Protein AF-A0A1E5NXI5-F1 (afdb_monomer)

Radius of gyration: 35.33 Å; Cα contacts (8 Å, |Δi|>4): 122; chains: 1; bounding box: 63×73×101 Å

Secondary structure (DSSP, 8-state):
---HHHHHHHHHHHHHHHHHHHHHGGG---GGGS-HHHHHHHHHHHHHHHHHHHSHHHHTTSS-HHHHHHHHHHHHHHHHHHHHHHHHHHHTS-SS--SHHHHHHHHHHHHHHHHHHHHHHHHHHHHHHHHHHHHHHHHHHHHHHHHHHHHHHHHHHHHHHHHHHHHHHHHHHHHHHHT-HHHHHHHHHHHHHHHHHHHHHHS------

pLDDT: mean 78.84, std 15.39, range [29.53, 98.19]

Sequence (209 aa):
MLWAAGAVVARKNDRTRLRRLRDARPHYVLAADLAEDAGQLLARASTAASAVLRSAVHKEDLVDRQRNEASLPVQEWEIAAGLREYSRLVQAEPKEAEGEKVVALLDSRRRALALSLAGIERRVIALETYAAQIKEADRQYAELRQIQQLADGSNDVLELLARTARDDLAVAEIEGMTGEAAAVSASFTAALESAKEAAVIALPARKTA

Mean predicted aligned error: 13.42 Å

Structure (mmCIF, N/CA/C/O backbone):
data_AF-A0A1E5NXI5-F1
#
_entry.id   AF-A0A1E5NXI5-F1
#
loop_
_atom_site.group_PDB
_atom_site.id
_atom_site.type_symbol
_atom_site.label_atom_id
_atom_site.label_alt_id
_atom_site.label_comp_id
_atom_site.label_asym_id
_atom_site.label_entity_id
_atom_site.label_seq_id
_atom_site.pdbx_PDB_ins_code
_atom_site.Cartn_x
_atom_site.Cartn_y
_atom_site.Cartn_z
_atom_site.occupancy
_atom_site.B_iso_or_equiv
_atom_site.auth_seq_id
_atom_site.auth_comp_id
_atom_site.auth_asym_id
_atom_site.auth_atom_id
_atom_site.pdbx_PDB_model_num
ATOM 1 N N . MET A 1 1 ? 26.543 -54.173 -13.950 1.00 40.72 1 MET A N 1
ATOM 2 C CA . MET A 1 1 ? 26.350 -52.936 -14.745 1.00 40.72 1 MET A CA 1
ATOM 3 C C . MET A 1 1 ? 24.968 -52.322 -14.471 1.00 40.72 1 MET A C 1
ATOM 5 O O . MET A 1 1 ? 24.087 -52.429 -15.309 1.00 40.72 1 MET A O 1
ATOM 9 N N . LEU A 1 2 ? 24.739 -51.696 -13.308 1.00 40.56 2 LEU A N 1
ATOM 10 C CA . LEU A 1 2 ? 23.429 -51.115 -12.940 1.00 40.56 2 LEU A CA 1
ATOM 11 C C . LEU A 1 2 ? 23.593 -49.797 -12.152 1.00 40.56 2 LEU A C 1
ATOM 13 O O . LEU A 1 2 ? 23.068 -49.641 -11.062 1.00 40.56 2 LEU A O 1
ATOM 17 N N . TRP A 1 3 ? 24.348 -48.839 -12.698 1.00 29.53 3 TRP A N 1
ATOM 18 C CA . TRP A 1 3 ? 24.465 -47.477 -12.134 1.00 29.53 3 TRP A CA 1
ATOM 19 C C . TRP A 1 3 ? 24.069 -46.362 -13.119 1.00 29.53 3 TRP A C 1
ATOM 21 O O . TRP A 1 3 ? 24.176 -45.181 -12.806 1.00 29.53 3 TRP A O 1
ATOM 31 N N . ALA A 1 4 ? 23.552 -46.708 -14.303 1.00 38.94 4 ALA A N 1
ATOM 32 C CA . ALA A 1 4 ? 23.154 -45.714 -15.304 1.00 38.94 4 ALA A CA 1
ATOM 33 C C . ALA A 1 4 ? 21.710 -45.196 -15.124 1.00 38.94 4 ALA A C 1
ATOM 35 O O . ALA A 1 4 ? 21.417 -44.062 -15.497 1.00 38.94 4 ALA A O 1
ATOM 36 N N . ALA A 1 5 ? 20.805 -45.976 -14.517 1.00 39.09 5 ALA A N 1
ATOM 37 C CA . ALA A 1 5 ? 19.395 -45.589 -14.396 1.00 39.09 5 ALA A CA 1
ATOM 38 C C . ALA A 1 5 ? 19.167 -44.455 -13.372 1.00 39.09 5 ALA A C 1
ATOM 40 O O . ALA A 1 5 ? 18.409 -43.527 -13.649 1.00 39.09 5 ALA A O 1
ATOM 41 N N . GLY A 1 6 ? 19.874 -44.470 -12.234 1.00 36.12 6 GLY A N 1
ATOM 42 C CA . GLY A 1 6 ? 19.732 -43.455 -11.178 1.00 36.12 6 GLY A CA 1
ATOM 43 C C . GLY A 1 6 ? 20.220 -42.063 -11.595 1.00 36.12 6 GLY A C 1
ATOM 44 O O . GLY A 1 6 ? 19.524 -41.073 -11.379 1.00 36.12 6 GLY A O 1
ATOM 45 N N . ALA A 1 7 ? 21.366 -41.983 -12.282 1.00 43.44 7 ALA A N 1
ATOM 46 C CA . ALA A 1 7 ? 21.903 -40.715 -12.780 1.00 43.44 7 ALA A CA 1
ATOM 47 C C . ALA A 1 7 ? 21.051 -40.127 -13.919 1.00 43.44 7 ALA A C 1
ATOM 49 O O . ALA A 1 7 ? 20.859 -38.916 -13.981 1.00 43.44 7 ALA A O 1
ATOM 50 N N . VAL A 1 8 ? 20.492 -40.964 -14.803 1.00 46.31 8 VAL A N 1
ATOM 51 C CA . VAL A 1 8 ? 19.608 -40.505 -15.889 1.00 46.31 8 VAL A CA 1
ATOM 52 C C . VAL A 1 8 ? 18.259 -40.031 -15.347 1.00 46.31 8 VAL A C 1
ATOM 54 O O . VAL A 1 8 ? 17.771 -39.001 -15.804 1.00 46.31 8 VAL A O 1
ATOM 57 N N . VAL A 1 9 ? 17.673 -40.710 -14.354 1.00 43.59 9 VAL A N 1
ATOM 58 C CA . VAL A 1 9 ? 16.407 -40.287 -13.726 1.00 43.59 9 VAL A CA 1
ATOM 59 C C . VAL A 1 9 ? 16.588 -39.002 -12.913 1.00 43.59 9 VAL A C 1
ATOM 61 O O . VAL A 1 9 ? 15.798 -38.079 -13.098 1.00 43.59 9 VAL A O 1
ATOM 64 N N . ALA A 1 10 ? 17.655 -38.872 -12.115 1.00 49.28 10 ALA A N 1
ATOM 65 C CA . ALA A 1 10 ? 17.969 -37.631 -11.398 1.00 49.28 10 ALA A CA 1
ATOM 66 C C . ALA A 1 10 ? 18.216 -36.457 -12.366 1.00 49.28 10 ALA A C 1
ATOM 68 O O . ALA A 1 10 ? 17.617 -35.393 -12.228 1.00 49.28 10 ALA A O 1
ATOM 69 N N . ARG A 1 11 ? 18.998 -36.679 -13.433 1.00 49.66 11 ARG A N 1
ATOM 70 C CA . ARG A 1 11 ? 19.289 -35.669 -14.465 1.00 49.66 11 ARG A CA 1
ATOM 71 C C . ARG A 1 11 ? 18.063 -35.313 -15.310 1.00 49.66 11 ARG A C 1
ATOM 73 O O . ARG A 1 11 ? 17.937 -34.176 -15.757 1.00 49.66 11 ARG A O 1
ATOM 80 N N . LYS A 1 12 ? 17.146 -36.257 -15.545 1.00 53.41 12 LYS A N 1
ATOM 81 C CA . LYS A 1 12 ? 15.867 -36.009 -16.231 1.00 53.41 12 LYS A CA 1
ATOM 82 C C . LYS A 1 12 ? 14.913 -35.230 -15.326 1.00 53.41 12 LYS A C 1
ATOM 84 O O . LYS A 1 12 ? 14.258 -34.319 -15.818 1.00 53.41 12 LYS A O 1
ATOM 89 N N . ASN A 1 13 ? 14.890 -35.522 -14.026 1.00 60.50 13 ASN A N 1
ATOM 90 C CA . ASN A 1 13 ? 14.102 -34.782 -13.042 1.00 60.50 13 ASN A CA 1
ATOM 91 C C . ASN A 1 13 ? 14.603 -33.334 -12.896 1.00 60.50 13 ASN A C 1
ATOM 93 O O . ASN A 1 13 ? 13.799 -32.406 -12.949 1.00 60.50 13 ASN A O 1
ATOM 97 N N . ASP A 1 14 ? 15.923 -33.129 -12.871 1.00 62.72 14 ASP A N 1
ATOM 98 C CA . ASP A 1 14 ? 16.539 -31.797 -12.902 1.00 62.72 14 ASP A CA 1
ATOM 99 C C . ASP A 1 14 ? 16.240 -31.049 -14.198 1.00 62.72 14 ASP A C 1
ATOM 101 O O . ASP A 1 14 ? 15.861 -29.884 -14.162 1.00 62.72 14 ASP A O 1
ATOM 105 N N . ARG A 1 15 ? 16.326 -31.699 -15.365 1.00 66.69 15 ARG A N 1
ATOM 106 C CA . ARG A 1 15 ? 15.975 -31.053 -16.643 1.00 66.69 15 ARG A CA 1
ATOM 107 C C . ARG A 1 15 ? 14.499 -30.688 -16.722 1.00 66.69 15 ARG A C 1
ATOM 109 O O . ARG A 1 15 ? 14.179 -29.635 -17.263 1.00 66.69 15 ARG A O 1
ATOM 116 N N . THR A 1 16 ? 13.606 -31.523 -16.196 1.00 69.69 16 THR A N 1
ATOM 117 C CA . THR A 1 16 ? 12.171 -31.218 -16.130 1.00 69.69 16 THR A CA 1
ATOM 118 C C . THR A 1 16 ? 11.894 -30.094 -15.133 1.00 69.69 16 THR A C 1
ATOM 120 O O . THR A 1 16 ? 11.090 -29.215 -15.428 1.00 69.69 16 THR A O 1
ATOM 123 N N . ARG A 1 17 ? 12.595 -30.055 -13.994 1.00 66.94 17 ARG A N 1
ATOM 124 C CA . ARG A 1 17 ? 12.507 -28.970 -13.006 1.00 66.94 17 ARG A CA 1
ATOM 125 C C . ARG A 1 17 ? 13.041 -27.649 -13.561 1.00 66.94 17 ARG A C 1
ATOM 127 O O . ARG A 1 17 ? 12.359 -26.638 -13.463 1.00 66.94 17 ARG A O 1
ATOM 134 N N . LEU A 1 18 ? 14.205 -27.666 -14.208 1.00 71.19 18 LEU A N 1
ATOM 135 C CA . LEU A 1 18 ? 14.794 -26.511 -14.890 1.00 71.19 18 LEU A CA 1
ATOM 136 C C . LEU A 1 18 ? 13.919 -26.032 -16.051 1.00 71.19 18 LEU A C 1
ATOM 138 O O . LEU A 1 18 ? 13.777 -24.830 -16.241 1.00 71.19 18 LEU A O 1
ATOM 142 N N . ARG A 1 19 ? 13.292 -26.951 -16.799 1.00 71.75 19 ARG A N 1
ATOM 143 C CA . ARG A 1 19 ? 12.284 -26.609 -17.813 1.00 71.75 19 ARG A CA 1
ATOM 144 C C . ARG A 1 19 ? 11.081 -25.920 -17.192 1.00 71.75 19 ARG A C 1
ATOM 146 O O . ARG A 1 19 ? 10.778 -24.821 -17.610 1.00 71.75 19 ARG A O 1
ATOM 153 N N . ARG A 1 20 ? 10.483 -26.476 -16.136 1.00 72.69 20 ARG A N 1
ATOM 154 C CA . ARG A 1 20 ? 9.357 -25.837 -15.434 1.00 72.69 20 ARG A CA 1
ATOM 155 C C . ARG A 1 20 ? 9.712 -24.459 -14.882 1.00 72.69 20 ARG A C 1
ATOM 157 O O . ARG A 1 20 ? 8.907 -23.550 -15.000 1.00 72.69 20 ARG A O 1
ATOM 164 N N . LEU A 1 21 ? 10.911 -24.282 -14.323 1.00 70.12 21 LEU A N 1
ATOM 165 C CA . LEU A 1 21 ? 11.397 -22.968 -13.886 1.00 70.12 21 LEU A CA 1
ATOM 166 C C . LEU A 1 21 ? 11.557 -22.005 -15.068 1.00 70.12 21 LEU A C 1
ATOM 168 O O . LEU A 1 21 ? 11.196 -20.839 -14.967 1.00 70.12 21 LEU A O 1
ATOM 172 N N . ARG A 1 22 ? 12.047 -22.494 -16.211 1.00 66.81 22 ARG A N 1
ATOM 173 C CA . ARG A 1 22 ? 12.188 -21.705 -17.439 1.00 66.81 22 ARG A CA 1
ATOM 174 C C . ARG A 1 22 ? 10.839 -21.356 -18.075 1.00 66.81 22 ARG A C 1
ATOM 176 O O . ARG A 1 22 ? 10.685 -20.241 -18.553 1.00 66.81 22 ARG A O 1
ATOM 183 N N . ASP A 1 23 ? 9.874 -22.262 -18.033 1.00 74.56 23 ASP A N 1
ATOM 184 C CA . ASP A 1 23 ? 8.511 -22.059 -18.533 1.00 74.56 23 ASP A CA 1
ATOM 185 C C . ASP A 1 23 ? 7.724 -21.126 -17.596 1.00 74.56 23 ASP A C 1
ATOM 187 O O . ASP A 1 23 ? 6.914 -20.317 -18.039 1.00 74.56 23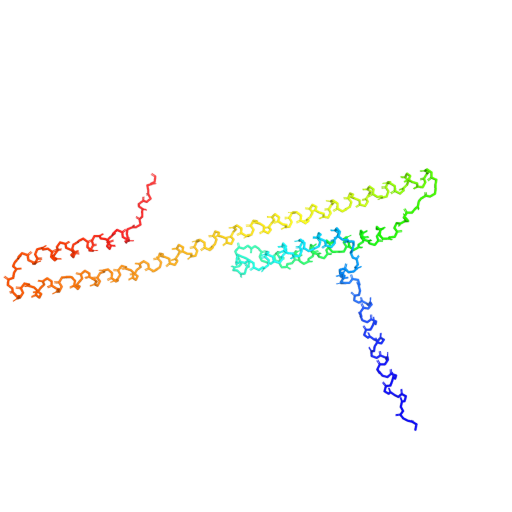 ASP A O 1
ATOM 191 N N . ALA A 1 24 ? 8.019 -21.176 -16.292 1.00 70.75 24 ALA A N 1
ATOM 192 C CA . ALA A 1 24 ? 7.489 -20.255 -15.294 1.00 70.75 24 ALA A CA 1
ATOM 193 C C . ALA A 1 24 ? 8.203 -18.892 -15.295 1.00 70.75 24 ALA A C 1
ATOM 195 O O . ALA A 1 24 ? 7.647 -17.934 -14.769 1.00 70.75 24 ALA A O 1
ATOM 196 N N . ARG A 1 25 ? 9.391 -18.769 -15.908 1.00 70.69 25 ARG A N 1
ATOM 197 C CA . ARG A 1 25 ? 10.210 -17.542 -15.940 1.00 70.69 25 ARG A CA 1
ATOM 198 C C . ARG A 1 25 ? 9.456 -16.266 -16.327 1.00 70.69 25 ARG A C 1
ATOM 200 O O . ARG A 1 25 ? 9.748 -15.233 -15.720 1.00 70.69 25 ARG A O 1
ATOM 207 N N . PRO A 1 26 ? 8.511 -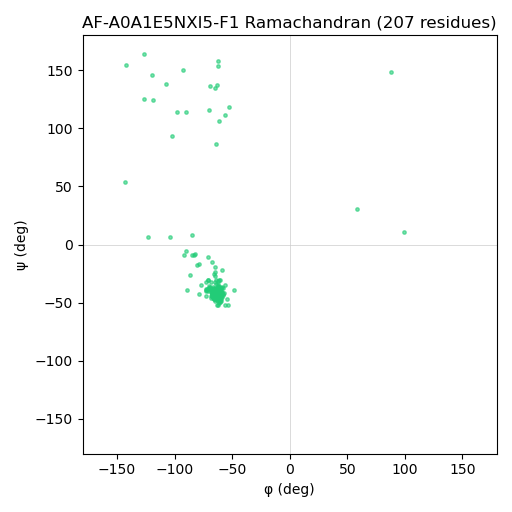16.287 -17.287 1.00 75.50 26 PRO A N 1
ATOM 208 C CA . PRO A 1 26 ? 7.726 -15.107 -17.631 1.00 75.50 26 PRO A CA 1
ATOM 209 C C . PRO A 1 26 ? 6.815 -14.616 -16.504 1.00 75.50 26 PRO A C 1
ATOM 211 O O . PRO A 1 26 ? 6.432 -13.453 -16.552 1.00 75.50 26 PRO A O 1
ATOM 214 N N . HIS A 1 27 ? 6.510 -15.462 -15.513 1.00 76.31 27 HIS A N 1
ATOM 215 C CA . HIS A 1 27 ? 5.497 -15.273 -14.467 1.00 76.31 27 HIS A CA 1
ATOM 216 C C . HIS A 1 27 ? 6.078 -14.894 -13.097 1.00 76.31 27 HIS A C 1
ATOM 218 O O . HIS A 1 27 ? 5.351 -14.846 -12.111 1.00 76.31 27 HIS A O 1
ATOM 224 N N . TYR A 1 28 ? 7.386 -14.642 -13.008 1.00 78.75 28 TYR A N 1
ATOM 225 C CA . TYR A 1 28 ? 8.002 -14.112 -11.795 1.00 78.75 28 TYR A CA 1
ATOM 226 C C . TYR A 1 28 ? 9.100 -13.096 -12.127 1.00 78.75 28 TYR A C 1
ATOM 228 O O . TYR A 1 28 ? 9.705 -13.118 -13.206 1.00 78.75 28 TYR A O 1
ATOM 236 N N . VAL A 1 29 ? 9.347 -12.188 -11.186 1.00 87.25 29 VAL A N 1
ATOM 237 C CA . VAL A 1 29 ? 10.423 -11.194 -11.237 1.00 87.25 29 VAL A CA 1
ATOM 238 C C . VAL A 1 29 ? 11.330 -11.449 -10.042 1.00 87.25 29 VAL A C 1
ATOM 240 O O . VAL A 1 29 ? 10.857 -11.514 -8.911 1.00 87.25 29 VAL A O 1
ATOM 243 N N . LEU A 1 30 ? 12.620 -11.660 -10.295 1.00 87.06 30 LEU A N 1
ATOM 244 C CA . LEU A 1 30 ? 13.616 -11.812 -9.238 1.00 87.06 30 LEU A CA 1
ATOM 245 C C . LEU A 1 30 ? 14.244 -10.454 -8.934 1.00 87.06 30 LEU A C 1
ATOM 247 O O . LEU A 1 30 ? 14.411 -9.642 -9.837 1.00 87.06 30 LEU A O 1
ATOM 251 N N . ALA A 1 31 ? 14.684 -10.237 -7.694 1.00 84.94 31 ALA A N 1
ATOM 252 C CA . ALA A 1 31 ? 15.428 -9.026 -7.336 1.00 84.94 31 ALA A CA 1
ATOM 253 C C . ALA A 1 31 ? 16.681 -8.831 -8.215 1.00 84.94 31 ALA A C 1
ATOM 255 O O . ALA A 1 31 ? 16.998 -7.715 -8.598 1.00 84.94 31 ALA A O 1
ATOM 256 N N . ALA A 1 32 ? 17.339 -9.927 -8.610 1.00 87.69 32 ALA A N 1
ATOM 257 C CA . ALA A 1 32 ? 18.486 -9.903 -9.521 1.00 87.69 32 ALA A CA 1
ATOM 258 C C . ALA A 1 32 ? 18.143 -9.465 -10.961 1.00 87.69 32 ALA A C 1
ATOM 260 O O . ALA A 1 32 ? 19.046 -9.154 -11.733 1.00 87.69 32 ALA A O 1
ATOM 261 N N . ASP A 1 33 ? 16.860 -9.451 -11.334 1.00 89.19 33 ASP A N 1
ATOM 262 C CA . ASP A 1 33 ? 16.406 -8.962 -12.639 1.00 89.19 33 ASP A CA 1
ATOM 263 C C . ASP A 1 33 ? 16.245 -7.437 -12.671 1.00 89.19 33 ASP A C 1
ATOM 265 O O . ASP A 1 33 ? 15.959 -6.875 -13.729 1.00 89.19 33 ASP A O 1
ATOM 269 N N . LEU A 1 34 ? 16.353 -6.782 -11.513 1.00 95.00 34 LEU A N 1
ATOM 270 C CA . LEU A 1 34 ? 16.028 -5.377 -11.343 1.00 95.00 34 LEU A CA 1
ATOM 271 C C . LEU A 1 34 ? 17.296 -4.547 -11.164 1.00 95.00 34 LEU A C 1
ATOM 273 O O . LEU A 1 34 ? 18.220 -4.927 -10.445 1.00 95.00 34 LEU A O 1
ATOM 277 N N . ALA A 1 35 ? 17.316 -3.388 -11.815 1.00 94.25 35 ALA A N 1
ATOM 278 C CA . ALA A 1 35 ? 18.188 -2.298 -11.416 1.00 94.25 35 ALA A CA 1
ATOM 279 C C . ALA A 1 35 ? 17.816 -1.846 -9.993 1.00 94.25 35 ALA A C 1
ATOM 281 O O . ALA A 1 35 ? 16.713 -2.110 -9.510 1.00 94.25 35 ALA A O 1
ATOM 282 N N . GLU A 1 36 ? 18.747 -1.200 -9.299 1.00 93.25 36 GLU A N 1
ATOM 283 C CA . GLU A 1 36 ? 18.575 -0.854 -7.886 1.00 93.25 36 GLU A CA 1
ATOM 284 C C . GLU A 1 36 ? 17.352 0.046 -7.640 1.00 93.25 36 GLU A C 1
ATOM 286 O O . GLU A 1 36 ? 16.521 -0.249 -6.780 1.00 93.25 36 GLU A O 1
ATOM 291 N N . ASP A 1 37 ? 17.198 1.091 -8.450 1.00 92.94 37 ASP A N 1
ATOM 292 C CA . ASP A 1 37 ? 16.060 2.014 -8.441 1.00 92.94 37 ASP A CA 1
ATOM 293 C C . ASP A 1 37 ? 14.726 1.301 -8.722 1.00 92.94 37 ASP A C 1
ATOM 295 O O . ASP A 1 37 ? 13.729 1.499 -8.022 1.00 92.94 37 ASP A O 1
ATOM 299 N N . ALA A 1 38 ? 14.722 0.393 -9.695 1.00 95.88 38 ALA A N 1
ATOM 300 C CA . ALA A 1 38 ? 13.573 -0.434 -10.021 1.00 95.88 38 ALA A CA 1
ATOM 301 C C . ALA A 1 38 ? 13.204 -1.388 -8.870 1.00 95.88 38 ALA A C 1
ATOM 303 O O . ALA A 1 38 ? 12.025 -1.566 -8.561 1.00 95.88 38 ALA A O 1
ATOM 304 N N . GLY A 1 39 ? 14.198 -1.966 -8.193 1.00 96.62 39 GLY A N 1
ATOM 305 C CA . GLY A 1 39 ? 13.996 -2.804 -7.012 1.00 96.62 39 GLY A CA 1
ATOM 306 C C . GLY A 1 39 ? 13.317 -2.049 -5.869 1.00 96.62 39 GLY A C 1
ATOM 307 O O . GLY A 1 39 ? 12.377 -2.565 -5.259 1.00 96.62 39 GLY A O 1
ATOM 308 N N . GLN A 1 40 ? 13.733 -0.805 -5.619 1.00 96.88 40 GLN A N 1
ATOM 309 C CA . GLN A 1 40 ? 13.131 0.053 -4.594 1.00 96.88 40 GLN A CA 1
ATOM 310 C C . GLN A 1 40 ? 11.664 0.386 -4.907 1.00 96.88 40 GLN A C 1
ATOM 312 O O . GLN A 1 40 ? 10.812 0.309 -4.017 1.00 96.88 40 GLN A O 1
ATOM 317 N N . LEU A 1 41 ? 11.339 0.701 -6.167 1.00 97.50 41 LEU A N 1
ATOM 318 C CA . LEU A 1 41 ? 9.957 0.961 -6.588 1.00 97.50 41 LEU A CA 1
ATOM 319 C C . LEU A 1 41 ? 9.055 -0.267 -6.434 1.00 97.50 41 LEU A C 1
ATOM 321 O O . LEU A 1 41 ? 7.919 -0.132 -5.975 1.00 97.50 41 LEU A O 1
ATOM 325 N N . LEU A 1 42 ? 9.550 -1.462 -6.772 1.00 97.25 42 LEU A N 1
ATOM 326 C CA . LEU A 1 42 ? 8.775 -2.688 -6.590 1.00 97.25 42 LEU A CA 1
ATOM 327 C C . LEU A 1 42 ? 8.499 -2.955 -5.105 1.00 97.25 42 LEU A C 1
ATOM 329 O O . LEU A 1 42 ? 7.363 -3.239 -4.738 1.00 97.25 42 LEU A O 1
ATOM 333 N N . ALA A 1 43 ? 9.505 -2.800 -4.239 1.00 96.62 43 ALA A N 1
ATOM 334 C CA . ALA A 1 43 ? 9.340 -3.000 -2.799 1.00 96.62 43 ALA A CA 1
ATOM 335 C C . ALA A 1 43 ? 8.290 -2.051 -2.191 1.00 96.62 43 ALA A C 1
ATOM 337 O O . ALA A 1 43 ? 7.464 -2.470 -1.373 1.00 96.62 43 ALA A O 1
ATOM 338 N N . ARG A 1 44 ? 8.288 -0.784 -2.624 1.00 98.19 44 ARG A N 1
ATOM 339 C CA . ARG A 1 44 ? 7.268 0.209 -2.257 1.00 98.19 44 ARG A CA 1
ATOM 340 C C . ARG A 1 44 ? 5.868 -0.230 -2.688 1.00 98.19 44 ARG A C 1
ATOM 342 O O . ARG A 1 44 ? 4.956 -0.251 -1.861 1.00 98.19 44 ARG A O 1
ATOM 349 N N . ALA A 1 45 ? 5.712 -0.663 -3.940 1.00 96.00 45 ALA A N 1
ATOM 350 C CA . ALA A 1 45 ? 4.435 -1.144 -4.467 1.00 96.00 45 ALA A CA 1
ATOM 351 C C . ALA A 1 45 ? 3.904 -2.365 -3.695 1.00 96.00 45 ALA A C 1
ATOM 353 O O . ALA A 1 45 ? 2.764 -2.348 -3.230 1.00 96.00 45 ALA A O 1
ATOM 354 N N . SER A 1 46 ? 4.742 -3.387 -3.488 1.00 94.69 46 SER A N 1
ATOM 355 C CA . SER A 1 46 ? 4.381 -4.592 -2.728 1.00 94.69 46 SER A CA 1
ATOM 356 C C . SER A 1 46 ? 4.000 -4.272 -1.281 1.00 94.69 46 SER A C 1
ATOM 358 O O . SER A 1 46 ? 3.058 -4.854 -0.737 1.00 94.69 46 SER A O 1
ATOM 360 N N . THR A 1 47 ? 4.697 -3.319 -0.651 1.00 97.94 47 THR A N 1
ATOM 361 C CA . THR A 1 47 ? 4.381 -2.853 0.709 1.00 97.94 47 THR A CA 1
ATOM 362 C C . THR A 1 47 ? 3.016 -2.174 0.753 1.00 97.94 47 THR A C 1
ATOM 364 O O . THR A 1 47 ? 2.204 -2.496 1.621 1.00 97.94 47 THR A O 1
ATOM 367 N N . ALA A 1 48 ? 2.732 -1.278 -0.194 1.00 94.12 48 ALA A N 1
ATOM 368 C CA . ALA A 1 48 ? 1.456 -0.575 -0.269 1.00 94.12 48 ALA A CA 1
ATOM 369 C C . ALA A 1 48 ? 0.283 -1.535 -0.545 1.00 94.12 48 ALA A C 1
ATOM 371 O O . ALA A 1 48 ? -0.711 -1.503 0.180 1.00 94.12 48 ALA A O 1
ATOM 372 N N . ALA A 1 49 ? 0.417 -2.453 -1.510 1.00 91.00 49 ALA A N 1
ATOM 373 C CA . ALA A 1 49 ? -0.591 -3.485 -1.771 1.00 91.00 49 ALA A CA 1
ATOM 374 C C . ALA A 1 49 ? -0.826 -4.376 -0.539 1.00 91.00 49 ALA A C 1
ATOM 376 O O . ALA A 1 49 ? -1.968 -4.616 -0.140 1.00 91.00 49 ALA A O 1
ATOM 377 N N . SER A 1 50 ? 0.254 -4.812 0.117 1.00 94.94 50 SER A N 1
ATOM 378 C CA . SER A 1 50 ? 0.173 -5.618 1.338 1.00 94.94 50 SER A CA 1
ATOM 379 C C . SER A 1 50 ? -0.513 -4.880 2.485 1.00 94.94 50 SER A C 1
ATOM 381 O O . SER A 1 50 ? -1.258 -5.504 3.238 1.00 94.94 50 SER A O 1
ATOM 383 N N . ALA A 1 51 ? -0.276 -3.574 2.633 1.00 94.25 51 ALA A N 1
ATOM 384 C CA . ALA A 1 51 ? -0.924 -2.758 3.655 1.00 94.25 51 ALA A CA 1
ATOM 385 C C . ALA A 1 51 ? -2.444 -2.706 3.450 1.00 94.25 51 ALA A C 1
ATOM 387 O O . ALA A 1 51 ? -3.183 -2.881 4.416 1.00 94.25 51 ALA A O 1
ATOM 388 N N . VAL A 1 52 ? -2.907 -2.560 2.202 1.00 90.19 52 VAL A N 1
ATOM 389 C CA . VAL A 1 52 ? -4.341 -2.595 1.878 1.00 90.19 52 VAL A CA 1
ATOM 390 C C . VAL A 1 52 ? -4.946 -3.960 2.197 1.00 90.19 52 VAL A C 1
ATOM 392 O O . VAL A 1 52 ? -5.925 -4.036 2.927 1.00 90.19 52 VAL A O 1
ATOM 395 N N . LEU A 1 53 ? -4.352 -5.052 1.706 1.00 90.19 53 LEU A N 1
ATOM 396 C CA . LEU A 1 53 ? -4.916 -6.399 1.883 1.00 90.19 53 LEU A CA 1
ATOM 397 C C . LEU A 1 53 ? -4.939 -6.862 3.350 1.00 90.19 53 LEU A C 1
ATOM 399 O O . LEU A 1 53 ? -5.733 -7.725 3.731 1.00 90.19 53 LEU A O 1
ATOM 403 N N . ARG A 1 54 ? -4.045 -6.319 4.184 1.00 94.69 54 ARG A N 1
ATOM 404 C CA . ARG A 1 54 ? -3.934 -6.669 5.608 1.00 94.69 54 ARG A CA 1
ATOM 405 C C . ARG A 1 54 ? -4.764 -5.777 6.528 1.00 94.69 54 ARG A C 1
ATOM 407 O O . ARG A 1 54 ? -4.849 -6.130 7.711 1.00 94.69 54 ARG A O 1
ATOM 414 N N . SER A 1 55 ? -5.339 -4.689 6.018 1.00 88.81 55 SER A N 1
ATOM 415 C CA . SER A 1 55 ? -6.100 -3.723 6.810 1.00 88.81 55 SER A CA 1
ATOM 416 C C . SER A 1 55 ? -7.340 -4.356 7.444 1.00 88.81 55 SER A C 1
ATOM 418 O O . SER A 1 55 ? -7.866 -5.368 6.961 1.00 88.81 55 SER A O 1
ATOM 420 N N . ALA A 1 56 ? -7.785 -3.793 8.564 1.00 85.88 56 ALA A N 1
ATOM 421 C CA . ALA A 1 56 ? -8.992 -4.252 9.240 1.00 85.88 56 ALA A CA 1
ATOM 422 C C . ALA A 1 56 ? -10.226 -3.965 8.378 1.00 85.88 56 ALA A C 1
ATOM 424 O O . ALA A 1 56 ? -11.021 -4.869 8.141 1.00 85.88 56 ALA A O 1
ATOM 425 N N . VAL A 1 57 ? -10.332 -2.760 7.810 1.00 80.50 57 VAL A N 1
ATOM 426 C CA . VAL A 1 57 ? -11.455 -2.373 6.944 1.00 80.50 57 VAL A CA 1
ATOM 427 C C . VAL A 1 57 ? -11.569 -3.249 5.695 1.00 80.50 57 VAL A C 1
ATOM 429 O O . VAL A 1 57 ? -12.675 -3.491 5.229 1.00 80.50 57 VAL A O 1
ATOM 432 N N . HIS A 1 58 ? -10.457 -3.775 5.168 1.00 84.31 58 HIS A N 1
ATOM 433 C CA . HIS A 1 58 ? -10.480 -4.747 4.071 1.00 84.31 58 HIS A CA 1
ATOM 434 C C . HIS A 1 58 ? -10.969 -6.126 4.527 1.00 84.31 58 HIS A C 1
ATOM 436 O O . HIS A 1 58 ? -11.779 -6.757 3.851 1.00 84.31 58 HIS A O 1
ATOM 442 N N . LYS A 1 59 ? -10.483 -6.613 5.674 1.00 88.69 59 LYS A N 1
ATOM 443 C CA . LYS A 1 59 ? -10.864 -7.931 6.211 1.00 88.69 59 LYS A CA 1
ATOM 444 C C . LYS A 1 59 ? -12.332 -7.997 6.618 1.00 88.69 59 LYS A C 1
ATOM 446 O O . LYS A 1 59 ? -12.964 -9.023 6.381 1.00 88.69 59 LYS A O 1
ATOM 451 N N . GLU A 1 60 ? -12.837 -6.907 7.183 1.00 80.19 60 GLU A N 1
ATOM 452 C CA . GLU A 1 60 ? -14.223 -6.740 7.629 1.00 80.19 60 GLU A CA 1
ATOM 453 C C . GLU A 1 60 ? -15.167 -6.286 6.497 1.00 80.19 60 GLU A C 1
ATOM 455 O O . GLU A 1 60 ? -16.317 -5.954 6.763 1.00 80.19 60 GLU A O 1
ATOM 460 N N . ASP A 1 61 ? -14.695 -6.263 5.241 1.00 81.19 61 ASP A N 1
ATOM 461 C CA . ASP A 1 61 ? -15.493 -5.930 4.047 1.00 81.19 61 ASP A CA 1
ATOM 462 C C . ASP A 1 61 ? -16.149 -4.529 4.092 1.00 81.19 61 ASP A C 1
ATOM 464 O O . ASP A 1 61 ? -17.210 -4.281 3.525 1.00 81.19 61 ASP A O 1
ATOM 468 N N . LEU A 1 62 ? -15.500 -3.580 4.776 1.00 75.56 62 LEU A N 1
ATOM 469 C CA . LEU A 1 62 ? -15.929 -2.175 4.883 1.00 75.56 62 LEU A CA 1
ATOM 470 C C . LEU A 1 62 ? -15.456 -1.316 3.700 1.00 75.56 62 LEU A C 1
ATOM 472 O O . LEU A 1 62 ? -15.853 -0.161 3.548 1.00 75.56 62 LEU A O 1
ATOM 476 N N . VAL A 1 63 ? -14.590 -1.881 2.866 1.00 78.25 63 VAL A N 1
ATOM 477 C CA . VAL A 1 63 ? -14.167 -1.359 1.565 1.00 78.25 63 VAL A CA 1
ATOM 478 C C . VAL A 1 63 ? -14.379 -2.451 0.524 1.00 78.25 63 VAL A C 1
ATOM 480 O O . VAL A 1 63 ? -14.503 -3.614 0.887 1.00 78.25 63 VAL A O 1
ATOM 483 N N . ASP A 1 64 ? -14.378 -2.101 -0.764 1.00 80.12 64 ASP A N 1
ATOM 484 C CA . ASP A 1 64 ? -14.602 -3.057 -1.859 1.00 80.12 64 ASP A CA 1
ATOM 485 C C . ASP A 1 64 ? -13.486 -4.121 -1.930 1.00 80.12 64 ASP A C 1
ATOM 487 O O . ASP A 1 64 ? -12.469 -3.980 -2.622 1.00 80.12 64 ASP A O 1
ATOM 491 N N . ARG A 1 65 ? -13.667 -5.190 -1.151 1.00 81.50 65 ARG A N 1
ATOM 492 C CA . ARG A 1 65 ? -12.718 -6.284 -0.984 1.00 81.50 65 ARG A CA 1
ATOM 493 C C . ARG A 1 65 ? -12.518 -7.039 -2.285 1.00 81.50 65 ARG A C 1
ATOM 495 O O . ARG A 1 65 ? -11.379 -7.281 -2.678 1.00 81.50 65 ARG A O 1
ATOM 502 N N . GLN A 1 66 ? -13.607 -7.351 -2.986 1.00 81.44 66 GLN A N 1
ATOM 503 C CA . GLN A 1 66 ? -13.552 -8.077 -4.252 1.00 81.44 66 GLN A CA 1
ATOM 504 C C . GLN A 1 66 ? -12.716 -7.315 -5.286 1.00 81.44 66 GLN A C 1
ATOM 506 O O . GLN A 1 66 ? -11.861 -7.902 -5.955 1.00 81.44 66 GLN A O 1
ATOM 511 N N . ARG A 1 67 ? -12.917 -5.998 -5.403 1.00 78.06 67 ARG A N 1
ATOM 512 C CA . ARG A 1 67 ? -12.119 -5.174 -6.312 1.00 78.06 67 ARG A CA 1
ATOM 513 C C . ARG A 1 67 ? -10.655 -5.125 -5.903 1.00 78.06 67 ARG A C 1
ATOM 515 O O . ARG A 1 67 ? -9.803 -5.176 -6.790 1.00 78.06 67 ARG A O 1
ATOM 522 N N . ASN A 1 68 ? -10.351 -5.039 -4.609 1.00 75.62 68 ASN A N 1
ATOM 523 C CA . ASN A 1 68 ? -8.976 -5.037 -4.111 1.00 75.62 68 ASN A CA 1
ATOM 524 C C . ASN A 1 68 ? -8.263 -6.367 -4.394 1.00 75.62 68 ASN A C 1
ATOM 526 O O . ASN A 1 68 ? -7.176 -6.360 -4.972 1.00 75.62 68 ASN A O 1
ATOM 530 N N . GLU A 1 69 ? -8.893 -7.497 -4.071 1.00 87.38 69 GLU A N 1
ATOM 531 C CA . GLU A 1 69 ? -8.356 -8.842 -4.315 1.00 87.38 69 GLU A CA 1
ATOM 532 C C . GLU A 1 69 ? -8.162 -9.127 -5.813 1.00 87.38 69 GLU A C 1
ATOM 534 O O . GLU A 1 69 ? -7.193 -9.783 -6.193 1.00 87.38 69 GLU A O 1
ATOM 539 N N . ALA A 1 70 ? -9.030 -8.592 -6.677 1.00 84.94 70 ALA A N 1
ATOM 540 C CA . ALA A 1 70 ? -8.894 -8.736 -8.125 1.00 84.94 70 ALA A CA 1
ATOM 541 C C . ALA A 1 70 ? -7.852 -7.779 -8.733 1.00 84.94 70 ALA A C 1
ATOM 543 O O . ALA A 1 70 ? -7.086 -8.168 -9.614 1.00 84.94 70 ALA A O 1
ATOM 544 N N . SER A 1 71 ? -7.825 -6.518 -8.295 1.00 83.50 71 SER A N 1
ATOM 545 C C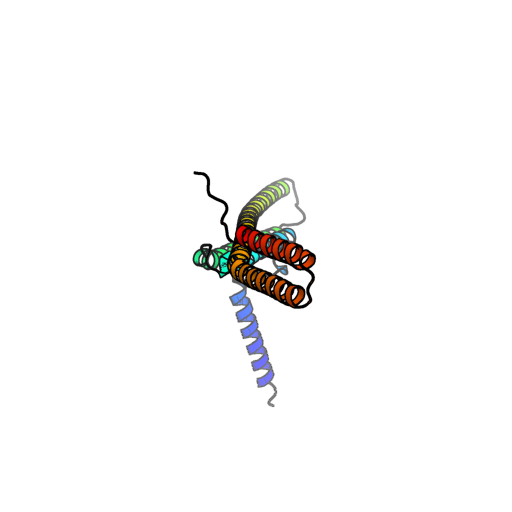A . SER A 1 71 ? -7.062 -5.461 -8.973 1.00 83.50 71 SER A CA 1
ATOM 546 C C . SER A 1 71 ? -5.627 -5.348 -8.471 1.00 83.50 71 SER A C 1
ATOM 548 O O . SER A 1 71 ? -4.726 -5.123 -9.276 1.00 83.50 71 SER A O 1
ATOM 550 N N . LEU A 1 72 ? -5.388 -5.488 -7.162 1.00 85.19 72 LEU A N 1
ATOM 551 C CA . LEU A 1 72 ? -4.062 -5.258 -6.582 1.00 85.19 72 LEU A CA 1
ATOM 552 C C . LEU A 1 72 ? -3.000 -6.231 -7.112 1.00 85.19 72 LEU A C 1
ATOM 554 O O . LEU A 1 72 ? -1.947 -5.743 -7.528 1.00 85.19 72 LEU A O 1
ATOM 558 N N . PRO A 1 73 ? -3.256 -7.553 -7.217 1.00 89.50 73 PRO A N 1
ATOM 559 C CA . PRO A 1 73 ? -2.275 -8.472 -7.794 1.00 89.50 73 PRO A CA 1
ATOM 560 C C . PRO A 1 73 ? -1.950 -8.152 -9.258 1.00 89.50 73 PRO A C 1
ATOM 562 O O . PRO A 1 73 ? -0.802 -8.270 -9.683 1.00 89.50 73 PRO A O 1
ATOM 565 N N . VAL A 1 74 ? -2.948 -7.704 -10.031 1.00 88.56 74 VAL A N 1
ATOM 566 C CA . VAL A 1 74 ? -2.754 -7.292 -11.429 1.00 88.56 74 VAL A CA 1
ATOM 567 C C . VAL A 1 74 ? -1.882 -6.039 -11.504 1.00 88.56 74 VAL A C 1
ATOM 569 O O . VAL A 1 74 ? -0.931 -6.003 -12.282 1.00 88.56 74 VAL A O 1
ATOM 572 N N . GLN A 1 75 ? -2.152 -5.030 -10.670 1.00 89.00 75 GLN A N 1
ATOM 573 C CA . GLN A 1 75 ? -1.351 -3.803 -10.630 1.00 89.00 75 GLN A CA 1
ATOM 574 C C . GLN A 1 75 ? 0.094 -4.070 -10.196 1.00 89.00 75 GLN A C 1
ATOM 576 O O . GLN A 1 75 ? 1.024 -3.561 -10.823 1.00 89.00 75 GLN A O 1
ATOM 581 N N . GLU A 1 76 ? 0.293 -4.893 -9.167 1.00 90.88 76 GLU A N 1
ATOM 582 C CA . GLU A 1 76 ? 1.623 -5.285 -8.698 1.00 90.88 76 GLU A CA 1
ATOM 583 C C . GLU A 1 76 ? 2.398 -6.036 -9.788 1.00 90.88 76 GLU A C 1
ATOM 585 O O . GLU A 1 76 ? 3.566 -5.731 -10.042 1.00 90.88 76 GLU A O 1
ATOM 590 N N . TRP A 1 77 ? 1.735 -6.949 -10.506 1.00 93.50 77 TRP A N 1
ATOM 591 C CA . TRP A 1 77 ? 2.339 -7.656 -11.631 1.00 93.50 77 TRP A CA 1
ATOM 592 C C . TRP A 1 77 ? 2.739 -6.723 -12.776 1.00 93.50 77 TRP A C 1
ATOM 594 O O . TRP A 1 77 ? 3.856 -6.815 -13.285 1.00 93.50 77 TRP A O 1
ATOM 604 N N . GLU A 1 78 ? 1.858 -5.815 -13.193 1.00 92.81 78 GLU A N 1
ATOM 605 C CA . GLU A 1 78 ? 2.150 -4.875 -14.277 1.00 92.81 78 GLU A CA 1
ATOM 606 C C . GLU A 1 78 ? 3.310 -3.931 -13.929 1.00 92.81 78 GLU A C 1
ATOM 608 O O . GLU A 1 78 ? 4.141 -3.634 -14.791 1.00 92.81 78 GLU A O 1
ATOM 613 N N . ILE A 1 79 ? 3.394 -3.488 -12.669 1.00 93.94 79 ILE A N 1
ATOM 614 C CA . ILE A 1 79 ? 4.530 -2.714 -12.157 1.00 93.94 79 ILE A CA 1
ATOM 615 C C . ILE A 1 79 ? 5.804 -3.561 -12.228 1.00 93.94 79 ILE A C 1
ATOM 617 O O . ILE A 1 79 ? 6.786 -3.135 -12.836 1.00 93.94 79 ILE A O 1
ATOM 621 N N . ALA A 1 80 ? 5.786 -4.781 -11.686 1.00 95.00 80 ALA A N 1
ATOM 622 C CA . ALA A 1 80 ? 6.945 -5.671 -11.682 1.00 95.00 80 ALA A CA 1
ATOM 623 C C . ALA A 1 80 ? 7.436 -5.998 -13.104 1.00 95.00 80 ALA A C 1
ATOM 625 O O . ALA A 1 80 ? 8.636 -5.953 -13.384 1.00 95.00 80 ALA A O 1
ATOM 626 N N . ALA A 1 81 ? 6.515 -6.291 -14.024 1.00 93.62 81 ALA A N 1
ATOM 627 C CA . ALA A 1 81 ? 6.825 -6.583 -15.417 1.00 93.62 81 ALA A CA 1
ATOM 628 C C . ALA A 1 81 ? 7.435 -5.368 -16.135 1.00 93.62 81 ALA A C 1
ATOM 630 O O . ALA A 1 81 ? 8.429 -5.524 -16.849 1.00 93.62 81 ALA A O 1
ATOM 631 N N . GLY A 1 82 ? 6.886 -4.169 -15.912 1.00 95.25 82 GLY A N 1
ATOM 632 C CA . GLY A 1 82 ? 7.429 -2.922 -16.454 1.00 95.25 82 GLY A CA 1
ATOM 633 C C . GLY A 1 82 ? 8.828 -2.607 -15.918 1.00 95.25 82 GLY A C 1
ATOM 634 O O . GLY A 1 82 ? 9.720 -2.261 -16.690 1.00 95.25 82 GLY A O 1
ATOM 635 N N . LEU A 1 83 ? 9.051 -2.797 -14.616 1.00 96.81 83 LEU A N 1
ATOM 636 C CA . LEU A 1 83 ? 10.346 -2.583 -13.964 1.00 96.81 83 LEU A CA 1
ATOM 637 C C . LEU A 1 83 ? 11.408 -3.586 -14.427 1.00 96.81 83 LEU A C 1
ATOM 639 O O . LEU A 1 83 ? 12.561 -3.205 -14.642 1.00 96.81 83 LEU A O 1
ATOM 643 N N . ARG A 1 84 ? 11.025 -4.849 -14.646 1.00 95.69 84 ARG A N 1
ATOM 644 C CA . ARG A 1 84 ? 11.901 -5.864 -15.248 1.00 95.69 84 ARG A CA 1
ATOM 645 C C . ARG A 1 84 ? 12.320 -5.464 -16.659 1.00 95.69 84 ARG A C 1
ATOM 647 O O . ARG A 1 84 ? 13.490 -5.588 -17.007 1.00 95.69 84 ARG A O 1
ATOM 654 N N . GLU A 1 85 ? 11.379 -4.988 -17.470 1.00 94.88 85 GLU A N 1
ATOM 655 C CA . GLU A 1 85 ? 11.677 -4.561 -18.837 1.00 94.88 85 GLU A CA 1
ATOM 656 C C . GLU A 1 85 ? 12.567 -3.312 -18.863 1.00 94.88 85 GLU A C 1
ATOM 658 O O . GLU A 1 85 ? 13.570 -3.298 -19.575 1.00 94.88 85 GLU A O 1
ATOM 663 N N . TYR A 1 86 ? 12.276 -2.311 -18.027 1.00 96.25 86 TYR A N 1
ATOM 664 C CA . TYR A 1 86 ? 13.149 -1.153 -17.818 1.00 96.25 86 TYR A CA 1
ATOM 665 C C . TYR A 1 86 ? 14.577 -1.583 -17.450 1.00 96.25 86 TYR A C 1
ATOM 667 O O . TYR A 1 86 ? 15.534 -1.205 -18.126 1.00 96.25 86 TYR A O 1
ATOM 675 N N . SER A 1 87 ? 14.715 -2.443 -16.439 1.00 96.31 87 SER A N 1
ATOM 676 C CA . SER A 1 87 ? 16.013 -2.910 -15.937 1.00 96.31 87 SER A CA 1
ATOM 677 C C . SER A 1 87 ? 16.804 -3.656 -17.008 1.00 96.31 87 SER A C 1
ATOM 679 O O . SER A 1 87 ? 17.992 -3.399 -17.198 1.00 96.31 87 SER A O 1
ATOM 681 N N . ARG A 1 88 ? 16.131 -4.521 -17.778 1.00 95.31 88 ARG A N 1
ATOM 682 C CA . ARG A 1 88 ? 16.724 -5.221 -18.923 1.00 95.31 88 ARG A CA 1
ATOM 683 C C . ARG A 1 88 ? 17.247 -4.243 -19.976 1.00 95.31 88 ARG A C 1
ATOM 685 O O . ARG A 1 88 ? 18.327 -4.457 -20.521 1.00 95.31 88 ARG A O 1
ATOM 692 N N . LEU A 1 89 ? 16.482 -3.195 -20.289 1.00 95.00 89 LEU A N 1
ATOM 693 C CA . LEU A 1 89 ? 16.856 -2.206 -21.301 1.00 95.00 89 LEU A CA 1
ATOM 694 C C . LEU A 1 89 ? 18.019 -1.322 -20.844 1.00 95.00 89 LEU A C 1
ATOM 696 O O . LEU A 1 89 ? 18.876 -1.031 -21.673 1.00 95.00 89 LEU A O 1
ATOM 700 N N . VAL A 1 90 ? 18.064 -0.950 -19.562 1.00 93.06 90 VAL A N 1
ATOM 701 C CA . VAL A 1 90 ? 19.173 -0.197 -18.954 1.00 93.06 90 VAL A CA 1
ATOM 702 C C . VAL A 1 90 ? 20.453 -1.030 -18.930 1.00 93.06 90 VAL A C 1
ATOM 704 O O . VAL A 1 90 ? 21.500 -0.560 -19.360 1.00 93.06 90 VAL A O 1
ATOM 707 N N . GLN A 1 91 ? 20.379 -2.292 -18.497 1.00 91.62 91 GLN A N 1
ATOM 708 C CA . GLN A 1 91 ? 21.542 -3.189 -18.452 1.00 91.62 91 GLN A CA 1
ATOM 709 C C . GLN A 1 91 ? 22.111 -3.508 -19.842 1.00 91.62 91 GLN A C 1
ATOM 711 O O . GLN A 1 91 ? 23.296 -3.808 -19.966 1.00 91.62 91 GLN A O 1
ATOM 716 N N . ALA A 1 92 ? 21.272 -3.458 -20.880 1.00 91.19 92 ALA A N 1
ATOM 717 C CA . ALA A 1 92 ? 21.681 -3.665 -22.263 1.00 91.19 92 ALA A CA 1
ATOM 718 C C . ALA A 1 92 ? 22.271 -2.406 -22.928 1.00 91.19 92 ALA A C 1
ATOM 720 O O . ALA A 1 92 ? 22.753 -2.506 -24.058 1.00 91.19 92 ALA A O 1
ATOM 721 N N . GLU A 1 93 ? 22.216 -1.228 -22.289 1.00 87.38 93 GLU A N 1
ATOM 722 C CA . GLU A 1 93 ? 22.830 -0.029 -22.861 1.00 87.38 93 GLU A CA 1
ATOM 723 C C . GLU A 1 93 ? 24.365 -0.130 -22.855 1.00 87.38 93 GLU A C 1
ATOM 725 O O . GLU A 1 93 ? 24.965 -0.533 -21.853 1.00 87.38 93 GLU A O 1
ATOM 730 N N . PRO A 1 94 ? 25.035 0.265 -23.953 1.00 85.56 94 PRO A N 1
ATOM 731 C CA . PRO A 1 94 ? 26.486 0.350 -23.973 1.00 85.56 94 PRO A CA 1
ATOM 732 C C . PRO A 1 94 ? 26.967 1.435 -22.999 1.00 85.56 94 PRO A C 1
ATOM 734 O O . PRO A 1 94 ? 26.422 2.540 -22.946 1.00 85.56 94 PRO A O 1
ATOM 737 N N . LYS A 1 95 ? 28.002 1.106 -22.214 1.00 79.56 95 LYS A N 1
ATOM 738 C CA . LYS A 1 95 ? 28.595 2.025 -21.227 1.00 79.56 95 LYS A CA 1
ATOM 739 C C . LYS A 1 95 ? 29.366 3.167 -21.882 1.00 79.56 95 LYS A C 1
ATOM 741 O O . LYS A 1 95 ? 29.408 4.266 -21.338 1.00 79.56 95 LYS A O 1
ATOM 746 N N . GLU A 1 96 ? 29.942 2.899 -23.046 1.00 82.00 96 GLU A N 1
ATOM 747 C CA . GLU A 1 96 ? 30.746 3.838 -23.819 1.00 82.00 96 GLU A CA 1
ATOM 748 C C . GLU A 1 96 ? 30.108 4.050 -25.192 1.00 82.00 96 GLU A C 1
ATOM 750 O O . GLU A 1 96 ? 29.490 3.145 -25.757 1.00 82.00 96 GLU A O 1
ATOM 755 N N . ALA A 1 97 ? 30.227 5.270 -25.705 1.00 82.50 97 ALA A N 1
ATOM 756 C CA . ALA A 1 97 ? 29.644 5.689 -26.967 1.00 82.50 97 ALA A CA 1
ATOM 757 C C . ALA A 1 97 ? 30.739 6.288 -27.845 1.00 82.50 97 ALA A C 1
ATOM 759 O O . ALA A 1 97 ? 31.418 7.227 -27.432 1.00 82.50 97 ALA A O 1
ATOM 760 N N . GLU A 1 98 ? 30.893 5.771 -29.060 1.00 86.31 98 GLU A N 1
ATOM 761 C CA . GLU A 1 98 ? 31.878 6.283 -30.009 1.00 86.31 98 GLU A CA 1
ATOM 762 C C . GLU A 1 98 ? 31.216 7.244 -31.001 1.00 86.31 98 GLU A C 1
ATOM 764 O O . GLU A 1 98 ? 30.379 6.861 -31.820 1.00 86.31 98 GLU A O 1
ATOM 769 N N . GLY A 1 99 ? 31.610 8.516 -30.930 1.00 88.06 99 GLY A N 1
ATOM 770 C CA . GLY A 1 99 ? 31.153 9.564 -31.838 1.00 88.06 99 GLY A CA 1
ATOM 771 C C . GLY A 1 99 ? 29.867 10.277 -31.402 1.00 88.06 99 GLY A C 1
ATOM 772 O O . GLY A 1 99 ? 28.953 9.711 -30.805 1.00 88.06 99 GLY A O 1
ATOM 773 N N . GLU A 1 100 ? 29.782 11.558 -31.759 1.00 87.62 100 GLU A N 1
ATOM 774 C CA . GLU A 1 100 ? 28.734 12.492 -31.318 1.00 87.62 100 GLU A CA 1
ATOM 775 C C . GLU A 1 100 ? 27.306 12.032 -31.667 1.00 87.62 100 GLU A C 1
ATOM 777 O O . GLU A 1 100 ? 26.382 12.158 -30.865 1.00 87.62 100 GLU A O 1
ATOM 782 N N . LYS A 1 101 ? 27.121 11.416 -32.841 1.00 86.31 101 LYS A N 1
ATOM 783 C CA . LYS A 1 101 ? 25.812 10.899 -33.277 1.00 86.31 101 LYS A CA 1
ATOM 784 C C . LYS A 1 101 ? 25.309 9.747 -32.399 1.00 86.31 101 LYS A C 1
ATOM 786 O O . LYS A 1 101 ? 24.109 9.656 -32.148 1.00 86.31 101 LYS A O 1
ATOM 791 N N . VAL A 1 102 ? 26.210 8.874 -31.940 1.00 88.88 102 VAL A N 1
ATOM 792 C CA . VAL A 1 102 ? 25.862 7.738 -31.069 1.00 88.88 102 VAL A CA 1
ATOM 793 C C . VAL A 1 102 ? 25.535 8.238 -29.664 1.00 88.88 102 VAL A C 1
ATOM 795 O O . VAL A 1 102 ? 24.550 7.789 -29.081 1.00 88.88 102 VAL A O 1
ATOM 798 N N . VAL A 1 103 ? 26.286 9.226 -29.164 1.00 89.94 103 VAL A N 1
ATOM 799 C CA . VAL A 1 103 ? 25.995 9.906 -27.889 1.00 89.94 103 VAL A CA 1
ATOM 800 C C . VAL A 1 103 ? 24.583 10.498 -27.899 1.00 89.94 103 VAL A C 1
ATOM 802 O O . VAL A 1 103 ? 23.774 10.164 -27.035 1.00 89.94 103 VAL A O 1
ATOM 805 N N . ALA A 1 104 ? 24.237 11.287 -28.921 1.00 90.25 104 ALA A N 1
ATOM 806 C CA . ALA A 1 104 ? 22.916 11.911 -29.019 1.00 90.25 104 ALA A CA 1
ATOM 807 C C . ALA A 1 104 ? 21.765 10.883 -29.063 1.00 90.25 104 ALA A C 1
ATOM 809 O O . ALA A 1 104 ? 20.699 11.101 -28.473 1.00 90.25 104 ALA A O 1
ATOM 810 N N . LEU A 1 105 ? 21.976 9.748 -29.741 1.00 91.31 105 LEU A N 1
ATOM 811 C CA . LEU A 1 105 ? 20.999 8.661 -29.803 1.00 91.31 105 LEU A CA 1
ATOM 812 C C . LEU A 1 105 ? 20.812 7.980 -28.439 1.00 91.31 105 LEU A C 1
ATOM 814 O O . LEU A 1 105 ? 19.672 7.742 -28.028 1.00 91.31 105 LEU A O 1
ATOM 818 N N . LEU A 1 106 ? 21.906 7.694 -27.727 1.00 90.81 106 LEU A N 1
ATOM 819 C CA . LEU A 1 106 ? 21.853 7.117 -26.381 1.00 90.81 106 LEU A CA 1
ATOM 820 C C . LEU A 1 106 ? 21.177 8.063 -25.393 1.00 90.81 106 LEU A C 1
ATOM 822 O O . LEU A 1 106 ? 20.330 7.622 -24.623 1.00 90.81 106 LEU A O 1
ATOM 826 N N . ASP A 1 107 ? 21.449 9.363 -25.464 1.00 91.12 107 ASP A N 1
ATOM 827 C CA . ASP A 1 107 ? 20.776 10.341 -24.609 1.00 91.12 107 ASP A CA 1
ATOM 828 C C . ASP A 1 107 ? 19.265 10.376 -24.858 1.00 91.12 107 ASP A C 1
ATOM 830 O O . ASP A 1 107 ? 18.470 10.449 -23.917 1.00 91.12 107 ASP A O 1
ATOM 834 N N . SER A 1 108 ? 18.835 10.276 -26.120 1.00 92.56 108 SER A N 1
ATOM 835 C CA . SER A 1 108 ? 17.410 10.172 -26.447 1.00 92.56 108 SER A CA 1
ATOM 836 C C . SER A 1 108 ? 16.781 8.902 -25.878 1.00 92.56 108 SER A C 1
ATOM 83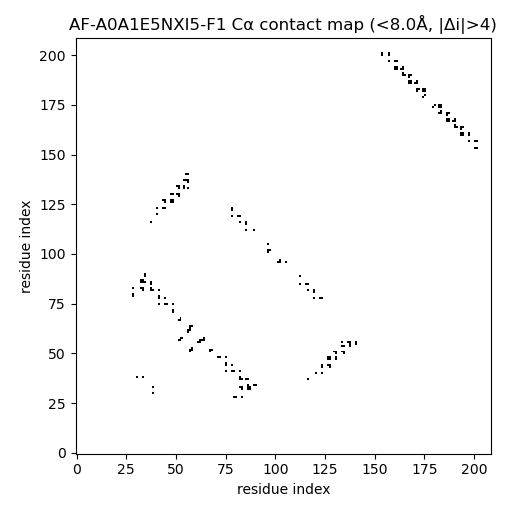8 O O . SER A 1 108 ? 15.659 8.941 -25.367 1.00 92.56 108 SER A O 1
ATOM 840 N N . ARG A 1 109 ? 17.498 7.777 -25.943 1.00 93.19 109 ARG A N 1
ATOM 841 C CA . ARG A 1 109 ? 17.046 6.499 -25.392 1.00 93.19 109 ARG A CA 1
ATOM 842 C C . ARG A 1 109 ? 16.945 6.543 -23.866 1.00 93.19 109 ARG A C 1
ATOM 844 O O . ARG A 1 109 ? 15.904 6.173 -23.326 1.00 93.19 109 ARG A O 1
ATOM 851 N N . ARG A 1 110 ? 17.958 7.081 -23.184 1.00 92.38 110 ARG A N 1
ATOM 852 C CA . ARG A 1 110 ? 17.976 7.277 -21.726 1.00 92.38 110 ARG A CA 1
ATOM 853 C C . ARG A 1 110 ? 16.835 8.167 -21.256 1.00 92.38 110 ARG A C 1
ATOM 855 O O . ARG A 1 110 ? 16.164 7.827 -20.286 1.00 92.38 110 ARG A O 1
ATOM 862 N N . ARG A 1 111 ? 16.540 9.256 -21.978 1.00 94.44 111 ARG A N 1
ATOM 863 C CA . ARG A 1 111 ? 15.363 10.098 -21.696 1.00 94.44 111 ARG A CA 1
ATOM 864 C C . ARG A 1 111 ? 14.055 9.316 -21.810 1.00 94.44 111 ARG A C 1
ATOM 866 O O . ARG A 1 111 ? 13.200 9.447 -20.940 1.00 94.44 111 ARG A O 1
ATOM 873 N N . ALA A 1 112 ? 13.897 8.487 -22.842 1.00 94.81 112 ALA A N 1
ATOM 874 C CA . ALA A 1 112 ? 12.705 7.653 -22.991 1.00 94.81 112 ALA A CA 1
ATOM 875 C C . ALA A 1 112 ? 12.564 6.631 -21.846 1.00 94.81 112 ALA A C 1
ATOM 877 O O . ALA A 1 112 ? 11.471 6.458 -21.306 1.00 94.81 112 ALA A O 1
ATOM 878 N N . LEU A 1 113 ? 13.669 6.002 -21.428 1.00 94.69 113 LEU A N 1
ATOM 879 C CA . LEU A 1 113 ? 13.691 5.087 -20.283 1.00 94.69 113 LEU A CA 1
ATOM 880 C C . LEU A 1 113 ? 13.336 5.803 -18.972 1.00 94.69 113 LEU A C 1
ATOM 882 O O . LEU A 1 113 ? 12.512 5.297 -18.213 1.00 94.69 113 LEU A O 1
ATOM 886 N N . ALA A 1 114 ? 13.881 6.998 -18.735 1.00 94.06 114 ALA A N 1
ATOM 887 C CA . ALA A 1 114 ? 13.555 7.811 -17.564 1.00 94.06 114 ALA A CA 1
ATOM 888 C C . ALA A 1 114 ? 12.066 8.203 -17.526 1.00 94.06 114 ALA A C 1
ATOM 890 O O . ALA A 1 114 ? 11.425 8.100 -16.483 1.00 94.06 114 ALA A O 1
ATOM 891 N N . LEU A 1 115 ? 11.482 8.582 -18.670 1.00 94.94 115 LEU A N 1
ATOM 892 C CA . LEU A 1 115 ? 10.044 8.862 -18.775 1.00 94.94 115 LEU A CA 1
ATOM 893 C C . LEU A 1 115 ? 9.189 7.622 -18.479 1.00 94.94 115 LEU A C 1
ATOM 895 O O . LEU A 1 115 ? 8.158 7.730 -17.813 1.00 94.94 115 LEU A O 1
ATOM 899 N N . SER A 1 116 ? 9.620 6.446 -18.946 1.00 93.31 116 SER A N 1
ATOM 900 C CA . SER A 1 116 ? 8.958 5.177 -18.635 1.00 93.31 116 SER A CA 1
ATOM 901 C C . SER A 1 116 ? 8.995 4.881 -17.135 1.00 93.31 116 SER A C 1
ATOM 903 O O . SER A 1 116 ? 7.960 4.551 -16.553 1.00 93.31 116 SER A O 1
ATOM 905 N N . LEU A 1 117 ? 10.159 5.041 -16.495 1.00 96.50 117 LEU A N 1
ATOM 906 C CA . LEU A 1 117 ? 10.317 4.828 -15.056 1.00 96.50 117 LEU A CA 1
ATOM 907 C C . LEU A 1 117 ? 9.442 5.795 -14.247 1.00 96.50 117 LEU A C 1
ATOM 909 O O . LEU A 1 117 ? 8.701 5.353 -13.374 1.00 96.50 117 LEU A O 1
ATOM 913 N N . ALA A 1 118 ? 9.425 7.081 -14.608 1.00 95.50 118 ALA A N 1
ATOM 914 C CA . ALA A 1 118 ? 8.558 8.084 -13.985 1.00 95.50 118 ALA A CA 1
ATOM 915 C C . ALA A 1 118 ? 7.056 7.769 -14.164 1.00 95.50 118 ALA A C 1
ATOM 917 O O . ALA A 1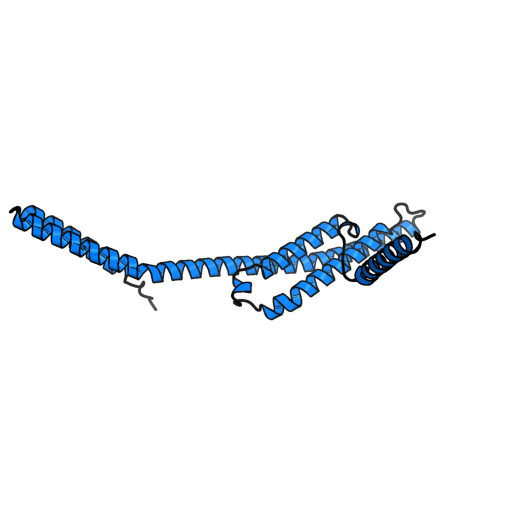 118 ? 6.217 8.111 -13.329 1.00 95.50 118 ALA A O 1
ATOM 918 N N . GLY A 1 119 ? 6.677 7.111 -15.264 1.00 93.75 119 GLY A N 1
ATOM 919 C CA . GLY A 1 119 ? 5.328 6.578 -15.455 1.00 93.75 119 GLY A CA 1
ATOM 920 C C . GLY A 1 119 ? 4.978 5.485 -14.444 1.00 93.75 119 GLY A C 1
ATOM 921 O O . GLY A 1 119 ? 3.905 5.529 -13.843 1.00 93.75 119 GLY A O 1
ATOM 922 N N . ILE A 1 120 ? 5.890 4.534 -14.230 1.00 96.38 120 ILE A N 1
ATOM 923 C CA . ILE A 1 120 ? 5.721 3.467 -13.237 1.00 96.38 120 ILE A CA 1
ATOM 924 C C . ILE A 1 120 ? 5.693 4.052 -11.824 1.00 96.38 120 ILE A C 1
ATOM 926 O O . ILE A 1 120 ? 4.803 3.717 -11.048 1.00 96.38 120 ILE A O 1
ATOM 930 N N . GLU A 1 121 ? 6.597 4.975 -11.505 1.00 97.62 121 GLU A N 1
ATOM 931 C CA . GLU A 1 121 ? 6.644 5.635 -10.201 1.00 97.62 121 GLU A CA 1
ATOM 932 C C . GLU A 1 121 ? 5.322 6.336 -9.860 1.00 97.62 121 GLU A C 1
ATOM 934 O O . GLU A 1 121 ? 4.812 6.175 -8.754 1.00 97.62 121 GLU A O 1
ATOM 939 N N . ARG A 1 122 ? 4.690 7.027 -10.818 1.00 97.00 122 ARG A N 1
ATOM 940 C CA . ARG A 1 122 ? 3.357 7.619 -10.604 1.00 97.00 122 ARG A CA 1
ATOM 941 C C . ARG A 1 122 ? 2.296 6.583 -10.225 1.00 97.00 122 ARG A C 1
ATOM 943 O O . ARG A 1 122 ? 1.434 6.881 -9.402 1.00 97.00 122 ARG A O 1
ATOM 950 N N . ARG A 1 123 ? 2.356 5.370 -10.787 1.00 95.00 123 ARG A N 1
ATOM 951 C CA . ARG A 1 123 ? 1.457 4.268 -10.396 1.00 95.00 123 ARG A CA 1
ATOM 952 C C . ARG A 1 123 ? 1.741 3.795 -8.973 1.00 95.00 123 ARG A C 1
ATOM 954 O O . ARG A 1 123 ? 0.798 3.567 -8.222 1.00 95.00 123 ARG A O 1
ATOM 961 N N . VAL A 1 124 ? 3.018 3.688 -8.596 1.00 97.69 124 VAL A N 1
ATOM 962 C CA . VAL A 1 124 ? 3.428 3.340 -7.225 1.00 97.69 124 VAL A CA 1
ATOM 963 C C . VAL A 1 124 ? 2.914 4.384 -6.231 1.00 97.69 124 VAL A C 1
ATOM 965 O O . VAL A 1 124 ? 2.270 4.015 -5.256 1.00 97.69 124 VAL A O 1
ATOM 968 N N . ILE A 1 125 ? 3.090 5.676 -6.518 1.00 94.12 125 ILE A N 1
ATOM 969 C CA . ILE A 1 125 ? 2.598 6.776 -5.671 1.00 94.12 125 ILE A CA 1
ATOM 970 C C . ILE A 1 125 ? 1.072 6.731 -5.521 1.00 94.12 125 ILE A C 1
ATOM 972 O O . ILE A 1 125 ? 0.546 6.951 -4.429 1.00 94.12 125 ILE A O 1
ATOM 976 N N . ALA A 1 126 ? 0.338 6.424 -6.595 1.00 90.38 126 ALA A N 1
ATOM 977 C CA . ALA A 1 126 ? -1.113 6.266 -6.522 1.00 90.38 126 ALA A CA 1
ATOM 978 C C . ALA A 1 126 ? -1.515 5.104 -5.594 1.00 90.38 126 ALA A C 1
ATOM 980 O O . ALA A 1 126 ? -2.436 5.248 -4.790 1.00 90.38 126 ALA A O 1
ATOM 981 N N . LEU A 1 127 ? -0.793 3.981 -5.656 1.00 90.06 127 LEU A N 1
ATOM 982 C CA . LEU A 1 127 ? -1.017 2.834 -4.779 1.00 90.06 127 LEU A CA 1
ATOM 983 C C . LEU A 1 127 ? -0.670 3.146 -3.313 1.00 90.06 127 LEU A C 1
ATOM 985 O O . LEU A 1 127 ? -1.425 2.785 -2.414 1.00 90.06 127 LEU A O 1
ATOM 989 N N . GLU A 1 128 ? 0.427 3.859 -3.063 1.00 96.56 128 GLU A N 1
ATOM 990 C CA . GLU A 1 128 ? 0.810 4.332 -1.726 1.00 96.56 128 GLU A CA 1
ATOM 991 C C . GLU A 1 128 ? -0.226 5.302 -1.147 1.00 96.56 128 GLU A C 1
ATOM 993 O O . GLU A 1 128 ? -0.592 5.197 0.023 1.00 96.56 128 GLU A O 1
ATOM 998 N N . THR A 1 129 ? -0.748 6.208 -1.975 1.00 88.75 129 THR A N 1
ATOM 999 C CA . THR A 1 129 ? -1.808 7.147 -1.582 1.00 88.75 129 THR A CA 1
ATOM 1000 C C . THR A 1 129 ? -3.074 6.395 -1.184 1.00 88.75 129 THR A C 1
ATOM 1002 O O . THR A 1 129 ? -3.672 6.691 -0.150 1.00 88.75 129 THR A O 1
ATOM 1005 N N . TYR A 1 130 ? -3.459 5.383 -1.963 1.00 89.81 130 TYR A N 1
ATOM 1006 C CA . TYR A 1 130 ? -4.591 4.529 -1.623 1.00 89.81 130 TYR A CA 1
ATOM 1007 C C . TYR A 1 130 ? -4.357 3.758 -0.315 1.00 89.81 130 TYR A C 1
ATOM 1009 O O . TYR A 1 130 ? -5.216 3.754 0.564 1.00 89.81 130 TYR A O 1
ATOM 1017 N N . ALA A 1 131 ? -3.167 3.182 -0.123 1.00 89.62 131 ALA A N 1
ATOM 1018 C CA . ALA A 1 131 ? -2.807 2.510 1.124 1.00 89.62 131 ALA A CA 1
ATOM 1019 C C . ALA A 1 131 ? -2.862 3.453 2.341 1.00 89.62 131 ALA A C 1
ATOM 1021 O O . ALA A 1 131 ? -3.318 3.050 3.412 1.00 89.62 131 ALA A O 1
ATOM 1022 N N . ALA A 1 132 ? -2.455 4.716 2.184 1.00 85.56 132 ALA A N 1
ATOM 1023 C CA . ALA A 1 132 ? -2.560 5.724 3.236 1.00 85.56 132 ALA A CA 1
ATOM 1024 C C . ALA A 1 132 ? -4.023 6.045 3.594 1.00 85.56 132 ALA A C 1
ATOM 1026 O O . ALA A 1 132 ? -4.348 6.149 4.776 1.00 85.56 132 ALA A O 1
ATOM 1027 N N . GLN A 1 133 ? -4.913 6.135 2.601 1.00 81.81 133 GLN A N 1
ATOM 1028 C CA . GLN A 1 133 ? -6.352 6.322 2.828 1.00 81.81 133 GLN A CA 1
ATOM 1029 C C . GLN A 1 133 ? -6.970 5.130 3.570 1.00 81.81 133 GLN A C 1
ATOM 1031 O O . GLN A 1 133 ? -7.731 5.320 4.515 1.00 81.81 133 GLN A O 1
ATOM 1036 N N . ILE A 1 134 ? -6.596 3.903 3.196 1.00 86.88 134 ILE A N 1
ATOM 1037 C CA . ILE A 1 134 ? -7.037 2.685 3.889 1.00 86.88 134 ILE A CA 1
ATOM 1038 C C . ILE A 1 134 ? -6.541 2.656 5.339 1.00 86.88 134 ILE A C 1
ATOM 1040 O O . ILE A 1 134 ? -7.298 2.299 6.236 1.00 86.88 134 ILE A O 1
ATOM 1044 N N . LYS A 1 135 ? -5.299 3.079 5.594 1.00 89.25 135 LYS A N 1
ATOM 1045 C CA . LYS A 1 135 ? -4.756 3.175 6.956 1.00 89.25 135 LYS A CA 1
ATOM 1046 C C . LYS A 1 135 ? -5.520 4.185 7.818 1.00 89.25 135 LYS A C 1
ATOM 1048 O O . LYS A 1 135 ? -5.727 3.945 9.005 1.00 89.25 135 LYS A O 1
ATOM 1053 N N . GLU A 1 136 ? -5.927 5.308 7.238 1.00 80.69 136 GLU A N 1
ATOM 1054 C CA . GLU A 1 136 ? -6.755 6.293 7.934 1.00 80.69 136 GLU A CA 1
ATOM 1055 C C . GLU A 1 136 ? -8.155 5.738 8.237 1.00 80.69 136 GLU A C 1
ATOM 1057 O O . GLU A 1 136 ? -8.649 5.899 9.352 1.00 80.69 136 GLU A O 1
ATOM 1062 N N . ALA A 1 137 ? -8.754 4.997 7.301 1.00 78.44 137 ALA A N 1
ATOM 1063 C CA . ALA A 1 137 ? -10.013 4.295 7.541 1.00 78.44 137 ALA A CA 1
ATOM 1064 C C . ALA A 1 137 ? -9.888 3.233 8.654 1.00 78.44 137 ALA A C 1
ATOM 1066 O O . ALA A 1 137 ? -10.769 3.137 9.504 1.00 78.44 137 ALA A O 1
ATOM 1067 N N . ASP A 1 138 ? -8.776 2.490 8.711 1.00 84.56 138 ASP A N 1
ATOM 1068 C CA . ASP A 1 138 ? -8.472 1.554 9.807 1.00 84.56 138 ASP A CA 1
ATOM 1069 C C . ASP A 1 138 ? -8.433 2.253 11.170 1.00 84.56 138 ASP A C 1
ATOM 1071 O O . ASP A 1 138 ? -8.972 1.732 12.149 1.00 84.56 138 ASP A O 1
ATOM 1075 N N . ARG A 1 139 ? -7.821 3.442 11.242 1.00 85.75 139 ARG A N 1
ATOM 1076 C CA . ARG A 1 139 ? -7.772 4.243 12.473 1.00 85.75 139 ARG A CA 1
ATOM 1077 C C . ARG A 1 139 ? -9.175 4.645 12.922 1.00 85.75 139 ARG A C 1
ATOM 1079 O O . ARG A 1 139 ? -9.529 4.423 14.075 1.00 85.75 139 ARG A O 1
ATOM 1086 N N . GLN A 1 140 ? -9.981 5.174 12.004 1.00 81.38 140 GLN A N 1
ATOM 1087 C CA . GLN A 1 140 ? -11.362 5.579 12.284 1.00 81.38 140 GLN A CA 1
ATOM 1088 C C . GLN A 1 140 ? -12.235 4.388 12.694 1.00 81.38 140 GLN A C 1
ATOM 1090 O O . GLN A 1 140 ? -13.048 4.494 13.612 1.00 81.38 140 GLN A O 1
ATOM 1095 N N . TYR A 1 141 ? -12.042 3.232 12.056 1.00 82.88 141 TYR A N 1
ATOM 1096 C CA . TYR A 1 141 ? -12.737 2.005 12.425 1.00 82.88 141 TYR A CA 1
ATOM 1097 C C . TYR A 1 141 ? -12.350 1.532 13.833 1.00 82.88 141 TYR A C 1
ATOM 1099 O O . TYR A 1 141 ? -13.227 1.184 14.623 1.00 82.88 141 TYR A O 1
ATOM 1107 N N . ALA A 1 142 ? -11.063 1.572 14.186 1.00 83.38 142 ALA A N 1
ATOM 1108 C CA . ALA A 1 142 ? -10.603 1.234 15.531 1.00 83.38 142 ALA A CA 1
ATOM 1109 C C . ALA A 1 142 ? -11.181 2.182 16.597 1.00 83.38 142 ALA A C 1
ATOM 1111 O O . ALA A 1 142 ? -11.652 1.716 17.634 1.00 83.38 142 ALA A O 1
ATOM 1112 N N . GLU A 1 143 ? -11.213 3.489 16.321 1.00 79.25 143 GLU A N 1
ATOM 1113 C CA . GLU A 1 143 ? -11.834 4.493 17.197 1.00 79.25 143 GLU A CA 1
ATOM 1114 C C . GLU A 1 143 ? -13.330 4.217 17.395 1.00 79.25 143 GLU A C 1
ATOM 1116 O O . GLU A 1 143 ? -13.810 4.189 18.530 1.00 79.25 143 GLU A O 1
ATOM 1121 N N . LEU A 1 144 ? -14.064 3.925 16.316 1.00 74.50 144 LEU A N 1
ATOM 1122 C CA . LEU A 1 144 ? -15.479 3.563 16.397 1.00 74.50 144 LEU A CA 1
ATOM 1123 C C . LEU A 1 144 ? -15.697 2.305 17.249 1.00 74.50 144 LEU A C 1
ATOM 1125 O O . LEU A 1 144 ? -16.592 2.282 18.094 1.00 74.50 144 LEU A O 1
ATOM 1129 N N . ARG A 1 145 ? -14.871 1.270 17.059 1.00 80.62 145 ARG A N 1
ATOM 1130 C CA . ARG A 1 145 ? -14.940 0.030 17.847 1.00 80.62 145 ARG A CA 1
ATOM 1131 C C . ARG A 1 145 ? -14.656 0.278 19.324 1.00 80.62 145 ARG A C 1
ATOM 1133 O O . ARG A 1 145 ? -15.333 -0.303 20.168 1.00 80.62 145 ARG A O 1
ATOM 1140 N N . GLN A 1 146 ? -13.708 1.154 19.643 1.00 77.00 146 GLN A N 1
ATOM 1141 C CA . GLN A 1 146 ? -13.406 1.524 21.022 1.00 77.00 146 GLN A CA 1
ATOM 1142 C C . GLN A 1 146 ? -14.564 2.299 21.667 1.00 77.00 146 GLN A C 1
ATOM 1144 O O . GLN A 1 146 ? -14.928 2.009 22.803 1.00 77.00 146 GLN A O 1
ATOM 1149 N N . ILE A 1 147 ? -15.190 3.232 20.941 1.00 70.00 147 ILE A N 1
ATOM 1150 C CA . ILE A 1 147 ? -16.381 3.951 21.422 1.00 70.00 147 ILE A CA 1
ATOM 1151 C C . ILE A 1 147 ? -17.529 2.973 21.696 1.00 70.00 147 ILE A C 1
ATOM 1153 O O . ILE A 1 147 ? -18.167 3.068 22.740 1.00 70.00 147 ILE A O 1
ATOM 1157 N N . GLN A 1 148 ? -17.768 2.015 20.795 1.00 69.31 148 GLN A N 1
ATOM 1158 C CA . GLN A 1 148 ? -18.788 0.978 20.984 1.00 69.31 148 GLN A CA 1
ATOM 1159 C C . GLN A 1 148 ? -18.510 0.130 22.231 1.00 69.31 148 GLN A C 1
ATOM 1161 O O . GLN A 1 148 ? -19.400 -0.044 23.052 1.00 69.31 148 GLN A O 1
ATOM 1166 N N . GLN A 1 149 ? -17.267 -0.318 22.429 1.00 76.25 149 GLN A N 1
ATOM 1167 C CA . GLN A 1 149 ? -16.882 -1.090 23.617 1.00 76.25 149 GLN A CA 1
ATOM 1168 C C . GLN A 1 149 ? -17.084 -0.314 24.921 1.00 76.25 149 GLN A C 1
ATOM 1170 O O . GLN A 1 149 ? -17.539 -0.883 25.910 1.00 76.25 149 GLN A O 1
ATOM 1175 N N . LEU A 1 150 ? -16.754 0.980 24.931 1.00 74.75 150 LEU A N 1
ATOM 1176 C CA . LEU A 1 150 ? -16.973 1.832 26.098 1.00 74.75 150 LEU A CA 1
ATOM 1177 C C . LEU A 1 150 ? -18.466 2.055 26.361 1.00 74.75 150 LEU A C 1
ATOM 1179 O O . LEU A 1 150 ? -18.886 2.028 27.516 1.00 74.75 150 LEU A O 1
ATOM 1183 N N . ALA A 1 151 ? -19.269 2.246 25.312 1.00 69.06 151 ALA A N 1
ATOM 1184 C CA . ALA A 1 151 ? -20.717 2.380 25.441 1.00 69.06 151 ALA A CA 1
ATOM 1185 C C . ALA A 1 151 ? -21.360 1.091 25.982 1.00 69.06 151 ALA A C 1
ATOM 1187 O O . ALA A 1 151 ? -22.159 1.160 26.912 1.00 69.06 151 ALA A O 1
ATOM 1188 N N . ASP A 1 152 ? -20.960 -0.074 25.471 1.00 73.81 152 ASP A N 1
ATOM 1189 C CA . ASP A 1 152 ? -21.469 -1.372 25.926 1.00 73.81 152 ASP A CA 1
ATO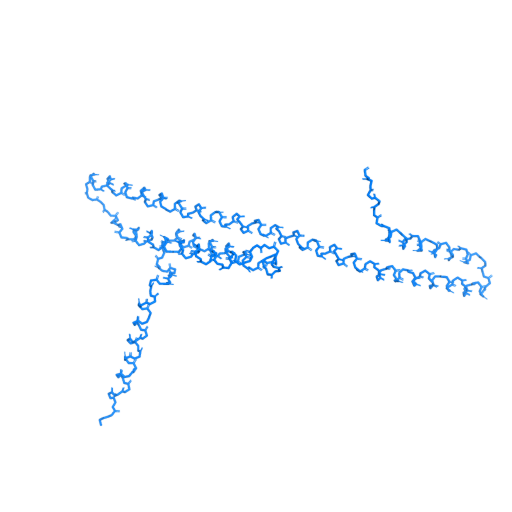M 1190 C C . ASP A 1 152 ? -21.051 -1.658 27.382 1.00 73.81 152 ASP A C 1
ATOM 1192 O O . ASP A 1 152 ? -21.882 -2.035 28.208 1.00 73.81 152 ASP A O 1
ATOM 1196 N N . GLY A 1 153 ? -19.788 -1.390 27.735 1.00 68.88 153 GLY A N 1
ATOM 1197 C CA . GLY A 1 153 ? -19.278 -1.529 29.105 1.00 68.88 153 GLY A CA 1
ATOM 1198 C C . GLY A 1 153 ? -19.800 -0.476 30.090 1.00 68.88 153 GLY A C 1
ATOM 1199 O O . GLY A 1 153 ? -19.628 -0.630 31.298 1.00 68.88 153 GLY A O 1
ATOM 1200 N N . SER A 1 154 ? -20.466 0.583 29.614 1.00 68.94 154 SER A N 1
ATOM 1201 C CA . SER A 1 154 ? -21.059 1.591 30.503 1.00 68.94 154 SER A CA 1
ATOM 1202 C C . SER A 1 154 ? -22.165 0.993 31.370 1.00 68.94 154 SER A C 1
ATOM 1204 O O . SER A 1 154 ? -22.332 1.420 32.507 1.00 68.94 154 SER A O 1
ATOM 1206 N N . ASN A 1 155 ? -22.881 -0.029 30.891 1.00 71.69 155 ASN A N 1
ATOM 1207 C CA . ASN A 1 155 ? -23.911 -0.689 31.690 1.00 71.69 155 ASN A CA 1
ATOM 1208 C C . ASN A 1 155 ? -23.320 -1.445 32.895 1.00 71.69 155 ASN A C 1
ATOM 1210 O O . ASN A 1 155 ? -23.863 -1.364 33.993 1.00 71.69 155 ASN A O 1
ATOM 1214 N N . ASP A 1 156 ? -22.168 -2.094 32.720 1.00 76.19 156 ASP A N 1
ATOM 1215 C CA . ASP A 1 156 ? -21.478 -2.808 33.802 1.00 76.19 156 ASP A CA 1
ATOM 1216 C C . ASP A 1 156 ? -20.928 -1.832 34.854 1.00 76.19 156 ASP A C 1
ATOM 1218 O O . ASP A 1 156 ? -20.996 -2.085 36.059 1.00 76.19 156 ASP A O 1
ATOM 1222 N N . VAL A 1 157 ? -20.417 -0.676 34.410 1.00 70.50 157 VAL A N 1
ATOM 1223 C CA . VAL A 1 157 ? -19.980 0.408 35.305 1.00 70.50 157 VAL A CA 1
ATOM 1224 C C . VAL A 1 157 ? -21.166 0.983 36.082 1.00 70.50 157 VAL A C 1
ATOM 1226 O O . VAL A 1 157 ? -21.051 1.221 37.284 1.00 70.50 157 VAL A O 1
ATOM 1229 N N . LEU A 1 158 ? -22.318 1.164 35.431 1.00 70.75 158 LEU A N 1
ATOM 1230 C CA . LEU A 1 158 ? -23.547 1.614 36.087 1.00 70.75 158 LEU A CA 1
ATOM 1231 C C . LEU A 1 158 ? -24.044 0.610 37.133 1.00 70.75 158 LEU A C 1
ATOM 1233 O O . LEU A 1 158 ? -24.411 1.014 38.235 1.00 70.75 158 LEU A O 1
ATOM 1237 N N . GLU A 1 159 ? -24.031 -0.687 36.822 1.00 78.94 159 GLU A N 1
ATOM 1238 C CA . GLU A 1 159 ? -24.409 -1.735 37.774 1.00 78.94 159 GLU A CA 1
ATOM 1239 C C . GLU A 1 159 ? -23.459 -1.773 38.978 1.00 78.94 159 G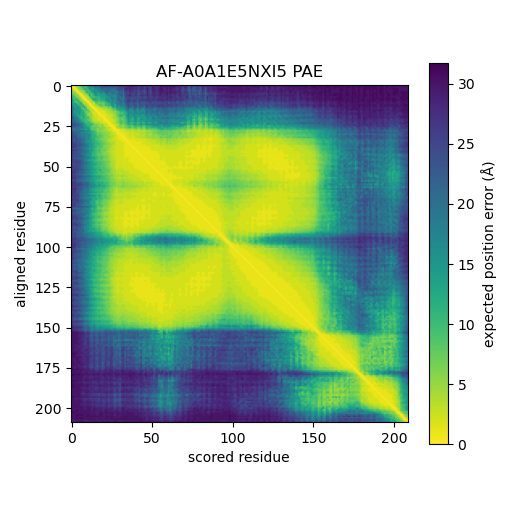LU A C 1
ATOM 1241 O O . GLU A 1 159 ? -23.910 -1.862 40.125 1.00 78.94 159 GLU A O 1
ATOM 1246 N N . LEU A 1 160 ? -22.151 -1.638 38.737 1.00 80.75 160 LEU A N 1
ATOM 1247 C CA . LEU A 1 160 ? -21.158 -1.565 39.802 1.00 80.75 160 LEU A CA 1
ATOM 1248 C C . LEU A 1 160 ? -21.404 -0.362 40.720 1.00 80.75 160 LEU A C 1
ATOM 1250 O O . LEU A 1 160 ? -21.442 -0.541 41.935 1.00 80.75 160 LEU A O 1
ATOM 1254 N N . LEU A 1 161 ? -21.617 0.832 40.158 1.00 78.38 161 LEU A N 1
ATOM 1255 C CA . LEU A 1 161 ? -21.904 2.041 40.938 1.00 78.38 161 LEU A CA 1
ATOM 1256 C C . LEU A 1 161 ? -23.210 1.916 41.730 1.00 78.38 161 LEU A C 1
ATOM 1258 O O . LEU A 1 161 ? -23.256 2.277 42.904 1.00 78.38 161 LEU A O 1
ATOM 1262 N N . ALA A 1 162 ? -24.256 1.343 41.130 1.00 77.50 162 ALA A N 1
ATOM 1263 C CA . ALA A 1 162 ? -25.518 1.095 41.820 1.00 77.50 162 ALA A CA 1
ATOM 1264 C C . ALA A 1 162 ? -25.357 0.119 42.998 1.00 77.50 162 ALA A C 1
ATOM 1266 O O . ALA A 1 162 ? -26.018 0.286 44.024 1.00 77.50 162 ALA A O 1
ATOM 1267 N N . ARG A 1 163 ? -24.485 -0.893 42.875 1.00 78.94 163 ARG A N 1
ATOM 1268 C CA . ARG A 1 163 ? -24.148 -1.791 43.987 1.00 78.94 163 ARG A CA 1
ATOM 1269 C C . ARG A 1 163 ? -23.370 -1.061 45.080 1.00 78.94 163 ARG A C 1
ATOM 1271 O O . ARG A 1 163 ? -23.762 -1.171 46.233 1.00 78.94 163 ARG A O 1
ATOM 1278 N N . THR A 1 164 ? -22.364 -0.263 44.727 1.00 79.56 164 THR A N 1
ATOM 1279 C CA . THR A 1 164 ? -21.598 0.533 45.699 1.00 79.56 164 THR A CA 1
ATOM 1280 C C . THR A 1 164 ? -22.500 1.483 46.490 1.00 79.56 164 THR A C 1
ATOM 1282 O O . THR A 1 164 ? -22.421 1.517 47.710 1.00 79.56 164 THR A O 1
ATOM 1285 N N . ALA A 1 165 ? -23.442 2.171 45.834 1.00 72.75 165 ALA A N 1
ATOM 1286 C CA . ALA A 1 165 ? -24.395 3.042 46.527 1.00 72.75 165 ALA A CA 1
ATOM 1287 C C . ALA A 1 165 ? -25.309 2.279 47.512 1.00 72.75 165 ALA A C 1
ATOM 1289 O O . ALA A 1 165 ? -25.723 2.831 48.532 1.00 72.75 165 ALA A O 1
ATOM 1290 N N . ARG A 1 166 ? -25.633 1.007 47.228 1.00 76.81 166 ARG A N 1
ATOM 1291 C CA . ARG A 1 166 ? -26.353 0.138 48.177 1.00 76.81 166 ARG A CA 1
ATOM 1292 C C . ARG A 1 166 ? -25.466 -0.285 49.344 1.00 76.81 166 ARG A C 1
ATOM 1294 O O . ARG A 1 166 ? -25.962 -0.338 50.465 1.00 76.81 166 ARG A O 1
ATOM 1301 N N . ASP A 1 167 ? -24.194 -0.571 49.088 1.00 78.56 167 ASP A N 1
ATOM 1302 C CA . ASP A 1 167 ? -23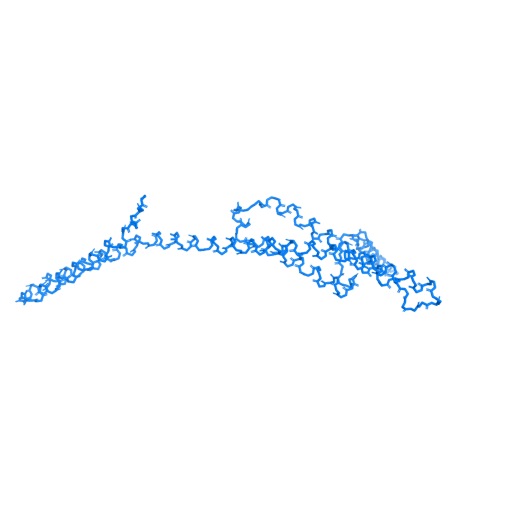.230 -0.924 50.131 1.00 78.56 167 ASP A CA 1
ATOM 1303 C C . ASP A 1 167 ? -23.004 0.264 51.087 1.00 78.56 167 ASP A C 1
ATOM 1305 O O . ASP A 1 167 ? -23.057 0.082 52.302 1.00 78.56 167 ASP A O 1
ATOM 1309 N N . ASP A 1 168 ? -22.880 1.489 50.563 1.00 72.94 168 ASP A N 1
ATOM 1310 C CA . ASP A 1 168 ? -22.777 2.721 51.364 1.00 72.94 168 ASP A CA 1
ATOM 1311 C C . ASP A 1 168 ? -24.016 2.934 52.255 1.00 72.94 168 ASP A C 1
ATOM 1313 O O . ASP A 1 168 ? -23.905 3.312 53.425 1.00 72.94 168 ASP A O 1
ATOM 1317 N N . LEU A 1 169 ? -25.213 2.642 51.728 1.00 70.75 169 LEU A N 1
ATOM 1318 C CA . LEU A 1 169 ? -26.457 2.703 52.498 1.00 70.75 169 LEU A CA 1
ATOM 1319 C C . LEU A 1 169 ? -26.490 1.648 53.615 1.00 70.75 169 LEU A C 1
ATOM 1321 O O . LEU A 1 169 ? -26.884 1.956 54.738 1.00 70.75 169 LEU A O 1
ATOM 1325 N N . ALA A 1 170 ? -26.046 0.422 53.331 1.00 78.81 170 ALA A N 1
ATOM 1326 C CA . ALA A 1 170 ? -25.974 -0.642 54.328 1.00 78.81 170 ALA A CA 1
ATOM 1327 C C . ALA A 1 170 ? -24.978 -0.307 55.455 1.00 78.81 170 ALA A C 1
ATOM 1329 O O . ALA A 1 170 ? -25.256 -0.583 56.622 1.00 78.81 170 ALA A O 1
ATOM 1330 N N . VAL A 1 171 ? -23.847 0.335 55.137 1.00 77.44 171 VAL A N 1
ATOM 1331 C CA . VAL A 1 171 ? -22.911 0.858 56.148 1.00 77.44 171 VAL A CA 1
ATOM 1332 C C . VAL A 1 171 ? -23.600 1.900 57.034 1.00 77.44 171 VAL A C 1
ATOM 1334 O O . VAL A 1 171 ? -23.506 1.798 58.257 1.00 77.44 171 VAL A O 1
ATOM 1337 N N . ALA A 1 172 ? -24.362 2.833 56.452 1.00 65.81 172 ALA A N 1
ATOM 1338 C CA . ALA A 1 172 ? -25.110 3.839 57.212 1.00 65.81 172 ALA A CA 1
ATOM 1339 C C . ALA A 1 172 ? -26.142 3.216 58.174 1.00 65.81 172 ALA A C 1
ATOM 1341 O O . ALA A 1 172 ? -26.305 3.679 59.305 1.00 65.81 172 ALA A O 1
ATOM 1342 N N . GLU A 1 173 ? -26.833 2.154 57.745 1.00 64.06 173 GLU A N 1
ATOM 1343 C CA . GLU A 1 173 ? -27.766 1.404 58.595 1.00 64.06 173 GLU A CA 1
ATOM 1344 C C . GLU A 1 173 ? -27.043 0.747 59.781 1.00 64.06 173 GLU A C 1
ATOM 1346 O O . GLU A 1 173 ? -27.506 0.852 60.920 1.00 64.06 173 GLU A O 1
ATOM 1351 N N . ILE A 1 174 ? -25.877 0.136 59.543 1.00 73.00 174 ILE A N 1
ATOM 1352 C CA . ILE A 1 174 ? -25.052 -0.495 60.585 1.00 73.00 174 ILE A CA 1
ATOM 1353 C C . ILE A 1 174 ? -24.519 0.548 61.580 1.00 73.00 174 ILE A C 1
ATOM 1355 O O . ILE A 1 174 ? -24.612 0.344 62.791 1.00 73.00 174 ILE A O 1
ATOM 1359 N N . GLU A 1 175 ? -24.004 1.683 61.105 1.00 65.94 175 GLU A N 1
ATOM 1360 C CA . GLU A 1 175 ? -23.545 2.785 61.965 1.00 65.94 175 GLU A CA 1
ATOM 1361 C C . GLU A 1 175 ? -24.696 3.347 62.815 1.00 65.94 175 GLU A C 1
ATOM 1363 O O . GLU A 1 175 ? -24.543 3.572 64.021 1.00 65.94 175 GLU A O 1
ATOM 1368 N N . GLY A 1 176 ? -25.890 3.478 62.229 1.00 57.88 176 GLY A N 1
ATOM 1369 C CA . GLY A 1 176 ? -27.110 3.860 62.940 1.00 57.88 176 GLY A CA 1
ATOM 1370 C C . GLY A 1 176 ? -27.500 2.877 64.050 1.00 57.88 176 GLY A C 1
ATOM 1371 O O . GLY A 1 176 ? -27.917 3.310 65.126 1.00 57.88 176 GLY A O 1
ATOM 1372 N N . MET A 1 177 ? -27.289 1.570 63.849 1.00 61.59 177 MET A N 1
ATOM 1373 C CA . MET A 1 177 ? -27.475 0.552 64.897 1.00 61.59 177 MET A CA 1
ATOM 1374 C C . MET A 1 177 ? -26.484 0.712 66.063 1.00 61.59 177 MET A C 1
ATOM 1376 O O . MET A 1 177 ? -26.784 0.273 67.174 1.00 61.59 177 MET A O 1
ATOM 1380 N N . THR A 1 178 ? -25.332 1.356 65.838 1.00 62.53 178 THR A N 1
ATOM 1381 C CA . THR A 1 178 ? -24.330 1.649 66.881 1.00 62.53 178 THR A CA 1
ATOM 1382 C C . THR A 1 178 ? -24.519 2.997 67.593 1.00 62.53 178 THR A C 1
ATOM 1384 O O . THR A 1 178 ? -23.872 3.235 68.610 1.00 62.53 178 THR A O 1
ATOM 1387 N N . GLY A 1 179 ? -25.476 3.828 67.155 1.00 52.38 179 GLY A N 1
ATOM 1388 C CA . GLY A 1 179 ? -25.999 4.956 67.939 1.00 52.38 179 GLY A CA 1
ATOM 1389 C C . GLY A 1 179 ? -25.441 6.354 67.633 1.00 52.38 179 GLY A C 1
ATOM 1390 O O . GLY A 1 179 ? -25.755 7.285 68.374 1.00 52.38 179 GLY A O 1
ATOM 1391 N N . GLU A 1 180 ? -24.675 6.560 66.557 1.00 53.88 180 GLU A N 1
ATOM 1392 C CA . GLU A 1 180 ? -24.166 7.892 66.181 1.00 53.88 180 GLU A CA 1
ATOM 1393 C C . GLU A 1 180 ? -24.963 8.520 65.026 1.00 53.88 180 GLU A C 1
ATOM 1395 O O . GLU A 1 180 ? -24.666 8.346 63.848 1.00 53.88 180 GLU A O 1
ATOM 1400 N N . ALA A 1 181 ? -25.975 9.327 65.360 1.00 54.91 181 ALA A N 1
ATOM 1401 C CA . ALA A 1 181 ? -26.839 10.000 64.380 1.00 54.91 181 ALA A CA 1
ATOM 1402 C C . ALA A 1 181 ? -26.096 10.942 63.399 1.00 54.91 181 ALA A C 1
ATOM 1404 O O . ALA A 1 181 ? -26.612 11.243 62.323 1.00 54.91 181 ALA A O 1
ATOM 1405 N N . ALA A 1 182 ? -24.895 11.415 63.751 1.00 60.25 182 ALA A N 1
ATOM 1406 C CA . ALA A 1 182 ? -24.076 12.264 62.883 1.00 60.25 182 ALA A CA 1
ATOM 1407 C C . ALA A 1 182 ? -23.363 11.474 61.768 1.00 60.25 182 ALA A C 1
ATOM 1409 O O . ALA A 1 182 ? -23.252 11.987 60.653 1.00 60.25 182 ALA A O 1
ATOM 1410 N N . ALA A 1 183 ? -22.943 10.233 62.040 1.00 59.50 183 ALA A N 1
ATOM 1411 C CA . ALA A 1 183 ? -22.327 9.348 61.047 1.00 59.50 183 ALA A CA 1
ATOM 1412 C C . ALA A 1 183 ? -23.332 8.982 59.941 1.00 59.50 183 ALA A C 1
ATOM 1414 O O . ALA A 1 183 ? -23.033 9.098 58.754 1.00 59.50 183 ALA A O 1
ATOM 1415 N N . 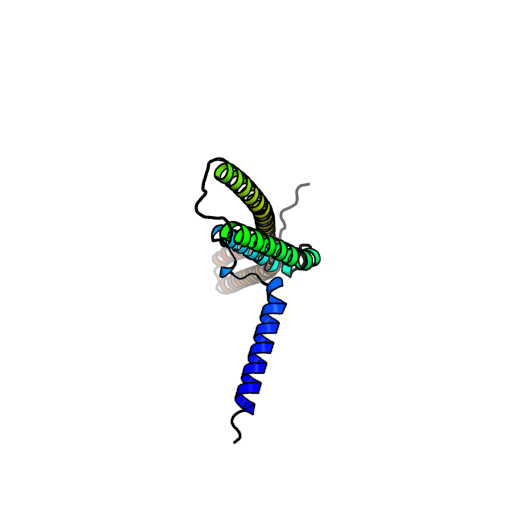VAL A 1 184 ? -24.586 8.724 60.332 1.00 58.19 184 VAL A N 1
ATOM 1416 C CA . VAL A 1 184 ? -25.695 8.407 59.417 1.00 58.19 184 VAL A CA 1
ATOM 1417 C C . VAL A 1 184 ? -25.870 9.477 58.326 1.00 58.19 184 VAL A C 1
ATOM 1419 O O . VAL A 1 184 ? -25.958 9.151 57.145 1.00 58.19 184 VAL A O 1
ATOM 1422 N N . SER A 1 185 ? -25.871 10.765 58.685 1.00 63.06 185 SER A N 1
ATOM 1423 C CA . SER A 1 185 ? -26.086 11.865 57.724 1.00 63.06 185 SER A CA 1
ATOM 1424 C C . SER A 1 185 ? -24.951 12.006 56.692 1.00 63.06 185 SER A C 1
ATOM 1426 O O . SER A 1 185 ? -25.194 12.295 55.515 1.00 63.06 185 SER A O 1
ATOM 1428 N N . ALA A 1 186 ? -23.703 11.768 57.113 1.00 68.88 186 ALA A N 1
ATOM 1429 C CA . ALA A 1 186 ? -22.543 11.804 56.224 1.00 68.88 186 ALA A CA 1
ATOM 1430 C C . ALA A 1 186 ? -22.578 10.648 55.208 1.00 68.88 186 ALA A C 1
ATOM 1432 O O . ALA A 1 186 ? -22.379 10.876 54.013 1.00 68.88 186 ALA A O 1
ATOM 1433 N N . SER A 1 187 ? -22.929 9.443 55.662 1.00 65.44 187 SER A N 1
ATOM 1434 C CA . SER A 1 187 ? -23.009 8.241 54.825 1.00 65.44 187 SER A CA 1
ATOM 1435 C C . SER A 1 187 ? -24.162 8.312 53.806 1.00 65.44 187 SER A C 1
ATOM 1437 O O . SER A 1 187 ? -23.971 7.989 52.634 1.00 65.44 187 SER A O 1
ATOM 1439 N N . PHE A 1 188 ? -25.327 8.870 54.173 1.00 69.00 188 PHE A N 1
ATOM 1440 C CA . PHE A 1 188 ? -26.407 9.156 53.209 1.00 69.00 188 PHE A CA 1
ATOM 1441 C C . PHE A 1 188 ? -26.000 10.171 52.131 1.00 69.00 188 PHE A C 1
ATOM 1443 O O . PHE A 1 188 ? -26.393 10.033 50.973 1.00 69.00 188 PHE A O 1
ATOM 1450 N N . THR A 1 189 ? -25.212 11.186 52.495 1.00 74.50 189 THR A N 1
ATOM 1451 C CA . THR A 1 189 ? -24.711 12.185 51.537 1.00 74.50 189 THR A CA 1
ATOM 1452 C C . THR A 1 189 ? -23.754 11.545 50.528 1.00 74.50 189 THR A C 1
ATOM 1454 O O . THR A 1 189 ? -23.853 11.824 49.334 1.00 74.50 189 THR A O 1
ATOM 1457 N N . ALA A 1 190 ? -22.883 10.638 50.983 1.00 76.00 190 ALA A N 1
ATOM 1458 C CA . ALA A 1 190 ? -21.993 9.873 50.112 1.00 76.00 190 ALA A CA 1
ATOM 1459 C C . ALA A 1 190 ? -22.774 8.966 49.142 1.00 76.00 190 ALA A C 1
ATOM 1461 O O . ALA A 1 190 ? -22.527 9.005 47.935 1.00 76.00 190 ALA A O 1
ATOM 1462 N N . ALA A 1 191 ? -23.785 8.243 49.637 1.00 69.38 191 ALA A N 1
ATOM 1463 C CA . ALA A 1 191 ? -24.651 7.412 48.800 1.00 69.38 191 ALA A CA 1
ATOM 1464 C C . ALA A 1 191 ? -25.416 8.238 47.743 1.00 69.38 191 ALA A C 1
ATOM 1466 O O . ALA A 1 191 ? -25.581 7.799 46.603 1.00 69.38 191 ALA A O 1
ATOM 1467 N N . LEU A 1 192 ? -25.856 9.455 48.093 1.00 76.31 192 LEU A N 1
ATOM 1468 C CA . LEU A 1 192 ? -26.558 10.355 47.172 1.00 76.31 192 LEU A CA 1
ATOM 1469 C C . LEU A 1 192 ? -25.638 10.888 46.060 1.00 76.31 192 LEU A C 1
ATOM 1471 O O . LEU A 1 192 ? -26.053 10.956 44.902 1.00 76.31 192 LEU A O 1
ATOM 1475 N N . GLU A 1 193 ? -24.397 11.249 46.391 1.00 78.75 193 GLU A N 1
ATOM 1476 C CA . GLU A 1 193 ? -23.408 11.676 45.394 1.00 78.75 193 GLU A CA 1
ATOM 1477 C C . GLU A 1 193 ? -22.996 10.514 44.478 1.00 78.75 193 GLU A C 1
ATOM 1479 O O . GLU A 1 193 ? -22.974 10.685 43.261 1.00 78.75 193 GLU A O 1
ATOM 1484 N N . SER A 1 194 ? -22.821 9.306 45.020 1.00 72.00 194 SER A N 1
ATOM 1485 C CA . SER A 1 194 ? -22.564 8.088 44.235 1.00 72.00 194 SER A CA 1
ATOM 1486 C C . SER A 1 194 ? -23.711 7.778 43.252 1.00 72.00 194 SER A C 1
ATOM 1488 O O . SER A 1 194 ? -23.495 7.537 42.060 1.00 72.00 194 SER A O 1
ATOM 1490 N N . ALA A 1 195 ? -24.968 7.902 43.699 1.00 70.56 195 ALA A N 1
ATOM 1491 C CA . ALA A 1 195 ? -26.143 7.749 42.834 1.00 70.56 195 ALA A CA 1
ATOM 1492 C C . ALA A 1 195 ? -26.225 8.825 41.731 1.00 70.56 195 ALA A C 1
ATOM 1494 O O . ALA A 1 195 ? -26.675 8.556 40.612 1.00 70.56 195 ALA A O 1
ATOM 1495 N N . LYS A 1 196 ? -25.777 10.048 42.024 1.00 74.50 196 LYS A N 1
ATOM 1496 C CA . LYS A 1 196 ? -25.720 11.156 41.064 1.00 74.50 196 LYS A CA 1
ATOM 1497 C C . LYS A 1 196 ? -24.616 10.957 40.023 1.00 74.50 196 LYS A C 1
ATOM 1499 O O . LYS A 1 196 ? -24.856 11.233 38.848 1.00 74.50 196 LYS A O 1
ATOM 1504 N N . GLU A 1 197 ? -23.457 10.431 40.409 1.00 76.19 197 GLU A N 1
ATOM 1505 C CA . GLU A 1 197 ? -22.394 10.040 39.473 1.00 76.19 197 GLU A CA 1
ATOM 1506 C C . GLU A 1 197 ? -22.865 8.943 38.508 1.00 76.19 197 GLU A C 1
ATOM 1508 O O . GLU A 1 197 ? -22.673 9.068 37.294 1.00 76.19 197 GLU A O 1
ATOM 1513 N N . ALA A 1 198 ? -23.589 7.934 39.008 1.00 71.19 198 ALA A N 1
ATOM 1514 C CA . ALA A 1 198 ? -24.209 6.913 38.162 1.00 71.19 198 ALA A CA 1
ATOM 1515 C C . ALA A 1 198 ? -25.193 7.524 37.140 1.00 71.19 198 ALA A C 1
ATOM 1517 O O . ALA A 1 198 ? -25.180 7.169 35.961 1.00 71.19 198 ALA A O 1
ATOM 1518 N N . ALA A 1 199 ? -26.007 8.504 37.545 1.00 68.00 199 ALA A N 1
ATOM 1519 C CA . ALA A 1 199 ? -26.948 9.170 36.641 1.00 68.00 199 ALA A CA 1
ATOM 1520 C C . ALA A 1 199 ? -26.260 9.970 35.513 1.00 68.00 199 ALA A C 1
ATOM 1522 O O . ALA A 1 199 ? -26.795 10.048 34.407 1.00 68.00 199 ALA A O 1
ATOM 1523 N N . VAL A 1 200 ? -25.077 10.547 35.758 1.00 74.75 200 VAL A N 1
ATOM 1524 C CA . VAL A 1 200 ? -24.316 11.313 34.750 1.00 74.75 200 VAL A CA 1
ATOM 1525 C C . VAL A 1 200 ? -23.737 10.404 33.663 1.00 74.75 200 VAL A C 1
ATOM 1527 O O . VAL A 1 200 ? -23.734 10.788 32.495 1.00 74.75 200 VAL A O 1
ATOM 1530 N N . ILE A 1 201 ? -23.306 9.193 34.021 1.00 69.62 201 ILE A N 1
ATOM 1531 C CA . ILE A 1 201 ? -22.765 8.206 33.070 1.00 69.62 201 ILE A CA 1
ATOM 1532 C C . ILE A 1 201 ? -23.874 7.634 32.166 1.00 69.62 201 ILE A C 1
ATOM 1534 O O . ILE A 1 201 ? -23.626 7.328 31.002 1.00 69.62 201 ILE A O 1
ATOM 1538 N N . ALA A 1 202 ? -25.112 7.542 32.665 1.00 63.00 202 ALA A N 1
ATOM 1539 C CA . ALA A 1 202 ? -26.255 6.983 31.936 1.00 63.00 202 ALA A CA 1
ATOM 1540 C C . ALA A 1 202 ? -26.917 7.946 30.929 1.00 63.00 202 ALA A C 1
ATOM 1542 O O . ALA A 1 202 ? -27.688 7.507 30.071 1.00 63.00 202 ALA A O 1
ATOM 1543 N N . LEU A 1 203 ? -26.677 9.258 31.033 1.00 57.75 203 LEU A N 1
ATOM 1544 C CA . LEU A 1 203 ? -27.366 10.252 30.210 1.00 57.75 203 LEU A CA 1
ATOM 1545 C C . LEU A 1 203 ? -26.597 10.527 28.907 1.00 57.75 203 LEU A C 1
ATOM 1547 O O . LEU A 1 203 ? -25.524 11.132 28.950 1.00 57.75 203 LEU A O 1
ATOM 1551 N N . PRO A 1 204 ? -27.140 10.183 27.723 1.00 53.53 204 PRO A N 1
ATOM 1552 C CA . PRO A 1 204 ? -26.543 10.624 26.471 1.00 53.53 204 PRO A CA 1
ATOM 1553 C C . PRO A 1 204 ? -26.590 12.156 26.390 1.00 53.53 204 PRO A C 1
ATOM 1555 O O . PRO A 1 204 ? -27.608 12.778 26.713 1.00 53.53 204 PRO A O 1
ATOM 1558 N N . ALA A 1 205 ? -25.494 12.772 25.932 1.00 54.12 205 ALA A N 1
ATOM 1559 C CA . ALA A 1 205 ? -25.441 14.209 25.682 1.00 54.12 205 ALA A CA 1
ATOM 1560 C C . ALA A 1 205 ? -26.618 14.608 24.779 1.00 54.12 205 ALA A C 1
ATOM 1562 O O . ALA A 1 205 ? -26.764 14.120 23.655 1.00 54.12 205 ALA A O 1
ATOM 1563 N N . ARG A 1 206 ? -27.495 15.467 25.303 1.00 44.22 206 ARG A N 1
ATOM 1564 C CA . ARG A 1 206 ? -28.699 15.940 24.619 1.00 44.22 206 ARG A CA 1
ATOM 1565 C C . ARG A 1 206 ? -28.272 16.568 23.282 1.00 44.22 206 ARG A C 1
ATOM 1567 O O . ARG A 1 206 ? -27.628 17.612 23.290 1.00 44.22 206 ARG A O 1
ATOM 1574 N N . LYS A 1 207 ? -28.603 15.946 22.140 1.00 45.47 207 LYS A N 1
ATOM 1575 C CA . LYS A 1 207 ? -28.437 16.577 20.818 1.00 45.47 207 LYS A CA 1
ATOM 1576 C C . LYS A 1 207 ? -29.322 17.823 20.783 1.00 45.47 207 LYS A C 1
ATOM 1578 O O . LYS A 1 207 ? -30.543 17.707 20.718 1.00 45.47 207 LYS A O 1
ATOM 1583 N N . THR A 1 208 ? -28.715 19.001 20.862 1.00 42.34 208 THR A N 1
ATOM 1584 C CA . THR A 1 208 ? -29.367 20.260 20.496 1.00 42.34 208 THR A CA 1
ATOM 1585 C C . THR A 1 208 ? -29.531 20.266 18.979 1.00 42.34 208 THR A C 1
ATOM 1587 O O . THR A 1 208 ? -28.530 20.182 18.265 1.00 42.34 208 THR A O 1
ATOM 1590 N N . ALA A 1 209 ? -30.784 20.259 18.521 1.00 39.75 209 ALA A N 1
ATOM 1591 C CA . ALA A 1 209 ? -31.162 20.452 17.122 1.00 39.75 209 ALA A CA 1
ATOM 1592 C C . ALA A 1 209 ? -30.970 21.912 16.693 1.00 39.75 209 ALA A C 1
ATOM 1594 O O . ALA A 1 209 ? -31.101 22.794 17.574 1.00 39.75 209 ALA A O 1
#

Solvent-accessible surface area (backbone atoms only — not comparable to full-atom values): 11406 Å² total; per-residue (Å²): 144,87,72,65,65,62,58,51,51,52,52,49,50,49,50,52,49,52,44,52,52,58,71,44,46,87,79,59,83,55,74,90,52,34,40,71,71,42,42,52,51,45,53,51,37,56,50,21,50,50,49,39,70,68,31,61,40,38,71,71,58,75,42,72,40,69,58,48,71,60,44,45,61,52,53,52,48,55,49,47,53,50,34,36,50,51,24,51,54,60,71,65,51,75,93,72,68,80,54,73,71,48,44,56,51,49,53,54,50,51,52,54,51,52,53,50,51,54,53,50,49,54,53,36,51,53,45,41,53,49,26,50,52,48,53,52,49,31,50,53,48,51,51,51,51,51,52,50,52,52,59,63,48,42,56,58,53,39,53,50,38,56,48,50,29,49,52,37,46,52,50,24,52,54,45,44,74,74,67,42,72,70,59,30,56,55,31,50,52,50,22,51,51,42,50,50,53,40,53,60,75,72,53,74,81,78,81,82,127

Organism: NCBI:txid36818

Nearest PDB structures (foldseek):
  7a0g-assembly1_FFF  TM=3.436E-01  e=2.436E+00  Serratia marcescens

Foldseek 3Di:
DPPPPVVVVVVVVVVVVVVVCVVCVLVDADCVLADPLLSVLLVLLVVLLVLLCPFPCLVVVVDPVVCSVVPSVVLSRVSRNLRSVLSVQVVPDDPDADDPVRVVVVVVVVVVSVVSVVVSSVSSVVSNVVSVVSVVVSVVVVVVVVVVVCLVCLVVVLVVLLVVLVVLQVVLVVVVVVPDPVSNVVSNVVSVVSNVVSVVSPDDDDPDD